Protein AF-A0A7J6GA46-F1 (afdb_monomer)

Solvent-accessible surface area (backbone atoms only — not comparable to full-atom values): 15673 Å² total; per-residue (Å²): 129,74,63,40,72,74,70,72,34,62,94,46,66,49,78,38,70,50,71,81,97,53,79,44,47,76,48,74,46,50,92,72,48,48,75,46,77,80,47,75,50,74,44,34,39,34,27,45,39,34,45,87,89,50,77,69,30,37,39,31,46,37,39,30,40,84,52,76,90,50,30,66,55,40,52,51,49,50,54,48,51,59,71,73,56,77,82,53,74,49,79,48,73,50,66,69,77,73,81,85,84,64,91,57,96,66,74,79,76,74,68,93,73,89,58,76,69,46,79,78,32,70,69,46,46,49,53,48,52,54,65,66,68,71,59,80,83,84,74,56,74,71,50,56,55,52,51,53,54,50,46,50,53,51,54,50,52,49,50,56,51,53,54,52,51,52,52,50,52,51,53,50,52,52,48,53,52,49,62,61,32,38,30,40,44,79,18,37,19,75,85,43,33,55,84,81,39,29,52,46,94,54,101,56,70,19,38,65,83,66,80,52,99,63,68,83,84,43,25,47,40,76,49,35,42,100,85,27,44,67,36,61,69,61,39,59,73,56,36,53,76,67,54,29,52,53,59,66,71,48,80,66,46,35,86,94,38,76,64,40,82,45,75,110

Nearest PDB structures (foldseek):
  8egn-assembly1_A  TM=5.260E-01  e=8.623E-01  Pseudomonas aeruginosa PAO1
  8ewa-assembly1_A  TM=5.460E-01  e=9.719E-01  Pseudomonas aeruginosa
  8egm-assembly1_A  TM=5.304E-01  e=1.032E+00  Pseudomonas aeruginosa PAO1
  8ewa-assembly1_B  TM=5.539E-01  e=1.163E+00  Pseudomonas aeruginosa
  8egn-assembly1_B  TM=5.500E-01  e=1.665E+00  Pseudomonas aeruginosa PAO1

InterPro domains:
  IPR036691 Endonuclease/exonuclease/phosphatase superfamily [G3DSA:3.60.10.10] (4-182)
  IPR036691 Endonuclease/exonuclease/phosphatase superfamily [SSF56219] (10-101)

pLDDT: mean 82.15, std 13.95, range [37.97, 96.12]

Organism: Cannabis sativa (NCBI:txid3483)

Structure (mmCIF, N/CA/C/O backbone):
data_AF-A0A7J6GA46-F1
#
_entry.id   AF-A0A7J6GA46-F1
#
loop_
_atom_site.group_PDB
_atom_site.id
_atom_site.type_symbol
_atom_site.label_atom_id
_atom_site.label_alt_id
_atom_site.label_comp_id
_atom_site.label_asym_id
_atom_site.label_entity_id
_atom_site.label_seq_id
_atom_site.pdbx_PDB_ins_code
_atom_site.Cartn_x
_atom_site.Cartn_y
_atom_site.Cartn_z
_atom_site.occupancy
_atom_site.B_iso_or_equiv
_atom_site.auth_seq_id
_atom_site.auth_comp_id
_atom_site.auth_asym_id
_atom_site.auth_atom_id
_atom_site.pdbx_PDB_model_num
ATOM 1 N N . MET A 1 1 ? 6.966 -18.802 -21.268 1.00 46.53 1 MET A N 1
ATOM 2 C CA . MET A 1 1 ? 5.634 -18.501 -21.835 1.00 46.53 1 MET A CA 1
ATOM 3 C C . MET A 1 1 ? 4.699 -17.658 -20.950 1.00 46.53 1 MET A C 1
ATOM 5 O O . MET A 1 1 ? 3.809 -17.069 -21.522 1.00 46.53 1 MET A O 1
ATOM 9 N N . ARG A 1 2 ? 4.876 -17.491 -19.620 1.00 59.44 2 ARG A N 1
ATOM 10 C CA . ARG A 1 2 ? 3.926 -16.697 -18.787 1.00 59.44 2 ARG A CA 1
ATOM 11 C C . ARG A 1 2 ? 4.157 -15.173 -18.693 1.00 59.44 2 ARG A C 1
ATOM 13 O O . ARG A 1 2 ? 3.294 -14.477 -18.183 1.00 59.44 2 ARG A O 1
ATOM 20 N N . LEU A 1 3 ? 5.307 -14.644 -19.119 1.00 56.25 3 LEU A N 1
ATOM 21 C CA . LEU A 1 3 ? 5.660 -13.223 -18.914 1.00 56.25 3 LEU A CA 1
ATOM 22 C C . LEU A 1 3 ? 5.083 -12.282 -19.985 1.00 56.25 3 LEU A C 1
ATOM 24 O O . LEU A 1 3 ? 4.657 -11.183 -19.649 1.00 56.25 3 LEU A O 1
ATOM 28 N N . CYS A 1 4 ? 5.025 -12.716 -21.247 1.00 55.88 4 CYS A N 1
ATOM 29 C CA . CYS A 1 4 ? 4.484 -11.913 -22.351 1.00 55.88 4 CYS A CA 1
ATOM 30 C C . CYS A 1 4 ? 2.985 -11.635 -22.179 1.00 55.88 4 CYS A C 1
ATOM 32 O O . CYS A 1 4 ? 2.558 -10.491 -22.300 1.00 55.88 4 CYS A O 1
ATOM 34 N N . GLU A 1 5 ? 2.219 -12.662 -21.794 1.00 58.47 5 GLU A N 1
ATOM 35 C CA . GLU A 1 5 ? 0.774 -12.565 -21.545 1.00 58.47 5 GLU A CA 1
ATOM 36 C C . GLU A 1 5 ? 0.448 -11.612 -20.386 1.00 58.47 5 GLU A C 1
ATOM 38 O O . GLU A 1 5 ? -0.459 -10.793 -20.497 1.00 58.47 5 GLU A O 1
ATOM 43 N N . VAL A 1 6 ? 1.218 -11.676 -19.291 1.00 63.06 6 VAL A N 1
ATOM 44 C CA . VAL A 1 6 ? 1.015 -10.815 -18.112 1.00 63.06 6 VAL A CA 1
ATOM 45 C C . VAL A 1 6 ? 1.366 -9.360 -18.416 1.00 63.06 6 VAL A C 1
ATOM 47 O O . VAL A 1 6 ? 0.647 -8.458 -18.000 1.00 63.06 6 VAL A O 1
ATOM 50 N N . LEU A 1 7 ? 2.452 -9.121 -19.155 1.00 63.97 7 LEU A N 1
ATOM 51 C CA . LEU A 1 7 ? 2.928 -7.770 -19.458 1.00 63.97 7 LEU A CA 1
ATOM 52 C C . LEU A 1 7 ? 2.283 -7.158 -20.716 1.00 63.97 7 LEU A C 1
ATOM 54 O O . LEU A 1 7 ? 2.636 -6.042 -21.090 1.00 63.97 7 LEU A O 1
ATOM 58 N N . GLN A 1 8 ? 1.350 -7.869 -21.363 1.00 67.00 8 GLN A N 1
ATOM 59 C CA . GLN A 1 8 ? 0.636 -7.433 -22.574 1.00 67.00 8 GLN A CA 1
ATOM 60 C C . GLN A 1 8 ? 1.558 -7.003 -23.728 1.00 67.00 8 GLN A C 1
ATOM 62 O O . GLN A 1 8 ? 1.225 -6.129 -24.532 1.00 67.00 8 GLN A O 1
ATOM 67 N N . PHE A 1 9 ? 2.733 -7.616 -23.816 1.00 66.88 9 PHE A N 1
ATOM 68 C CA . PHE A 1 9 ? 3.571 -7.535 -25.005 1.00 66.88 9 PHE A CA 1
ATOM 69 C C . PHE A 1 9 ? 3.256 -8.758 -25.867 1.00 66.88 9 PHE A C 1
ATOM 71 O O . PHE A 1 9 ? 3.066 -9.850 -25.329 1.00 66.88 9 PHE A O 1
ATOM 78 N N . GLY A 1 10 ? 3.174 -8.573 -27.188 1.00 65.94 10 GLY A N 1
ATOM 79 C CA . GLY A 1 10 ? 2.986 -9.677 -28.133 1.00 65.94 10 GLY A CA 1
ATOM 80 C C . GLY A 1 10 ? 4.156 -10.673 -28.114 1.00 65.94 10 GLY A C 1
ATOM 81 O O . GLY A 1 10 ? 4.974 -10.705 -27.194 1.00 65.94 10 GLY A O 1
ATOM 82 N N . GLU A 1 11 ? 4.304 -11.468 -29.171 1.00 75.94 11 GLU A N 1
ATOM 83 C CA . GLU A 1 11 ? 5.397 -12.457 -29.285 1.00 75.94 11 GLU A CA 1
ATOM 84 C C . GLU A 1 11 ? 6.789 -11.827 -29.535 1.00 75.94 11 GLU A C 1
ATOM 86 O O . GLU A 1 11 ? 7.792 -12.519 -29.696 1.00 75.94 11 GLU A O 1
ATOM 91 N N . ASN A 1 12 ? 6.862 -10.498 -29.533 1.00 88.12 12 ASN A N 1
ATOM 92 C CA . ASN A 1 12 ? 8.042 -9.696 -29.815 1.00 88.12 12 ASN A CA 1
ATOM 93 C C . ASN A 1 12 ? 9.008 -9.630 -28.619 1.00 88.12 12 ASN A C 1
ATOM 95 O O . ASN A 1 12 ? 8.891 -8.765 -27.742 1.00 88.12 12 ASN A O 1
ATOM 99 N N . LEU A 1 13 ? 9.981 -10.546 -28.592 1.00 91.00 13 LEU A N 1
ATOM 100 C CA . LEU A 1 13 ? 11.008 -10.608 -27.552 1.00 91.00 13 LEU A CA 1
ATOM 101 C C . LEU A 1 13 ? 12.377 -11.068 -28.066 1.00 91.00 13 LEU A C 1
ATOM 103 O O . LEU A 1 13 ? 12.492 -11.798 -29.047 1.00 91.00 13 LEU A O 1
ATOM 107 N N . TRP A 1 14 ? 13.417 -10.698 -27.323 1.00 92.00 14 TRP A N 1
ATOM 108 C CA . TRP A 1 14 ? 14.759 -11.257 -27.415 1.00 92.00 14 TRP A CA 1
ATOM 109 C C . TRP A 1 14 ? 15.261 -11.608 -26.018 1.00 92.00 14 TRP A C 1
ATOM 111 O O . TRP A 1 14 ? 15.368 -10.735 -25.153 1.00 92.00 14 TRP A O 1
ATOM 121 N N . ALA A 1 15 ? 15.572 -12.881 -25.797 1.00 91.00 15 ALA A N 1
ATOM 122 C CA . ALA A 1 15 ? 16.079 -13.376 -24.527 1.00 91.00 15 ALA A CA 1
ATOM 123 C C . ALA A 1 15 ? 17.550 -13.776 -24.658 1.00 91.00 15 ALA A C 1
ATOM 125 O O . ALA A 1 15 ? 17.944 -14.463 -25.598 1.00 91.00 15 ALA A O 1
ATOM 126 N N . VAL A 1 16 ? 18.349 -13.363 -23.683 1.00 90.88 16 VAL A N 1
ATOM 127 C CA . VAL A 1 16 ? 19.675 -13.909 -23.417 1.00 90.88 16 VAL A CA 1
ATOM 128 C C . VAL A 1 16 ? 19.558 -14.755 -22.162 1.00 90.88 16 VAL A C 1
ATOM 130 O O . VAL A 1 16 ? 19.202 -14.243 -21.096 1.00 90.88 16 VAL A O 1
ATOM 133 N N . ASP A 1 17 ? 19.860 -16.042 -22.291 1.00 86.12 17 ASP A N 1
ATOM 134 C CA . ASP A 1 17 ? 19.758 -16.978 -21.182 1.00 86.12 17 ASP A CA 1
ATOM 135 C C . ASP A 1 17 ? 20.708 -16.621 -20.036 1.00 86.12 17 ASP A C 1
ATOM 137 O O . ASP A 1 17 ? 21.819 -16.110 -20.211 1.00 86.12 17 ASP A O 1
ATOM 141 N N . ARG A 1 18 ? 20.260 -16.929 -18.822 1.00 82.56 18 ARG A N 1
ATOM 142 C CA . ARG A 1 18 ? 21.101 -16.862 -17.627 1.00 82.56 18 ARG A CA 1
ATOM 143 C C . ARG A 1 18 ? 22.169 -17.952 -17.655 1.00 82.56 18 ARG A C 1
ATOM 145 O O . ARG A 1 18 ? 21.896 -19.087 -18.038 1.00 82.56 18 ARG A O 1
ATOM 152 N N . ILE A 1 19 ? 23.357 -17.638 -17.142 1.00 77.50 19 ILE A N 1
ATOM 153 C CA . ILE A 1 19 ? 24.429 -18.618 -16.938 1.00 77.50 19 ILE A CA 1
ATOM 154 C C . ILE A 1 19 ? 24.519 -18.917 -15.439 1.00 77.50 19 ILE A C 1
ATOM 156 O O . ILE A 1 19 ? 24.919 -18.071 -14.644 1.00 77.50 19 ILE A O 1
ATOM 160 N N . GLY A 1 20 ? 24.137 -20.133 -15.037 1.00 78.69 20 GLY A N 1
ATOM 161 C CA . GLY A 1 20 ? 24.154 -20.558 -13.634 1.00 78.69 20 GLY A CA 1
ATOM 162 C C . GLY A 1 20 ? 22.933 -20.090 -12.831 1.00 78.69 20 GLY A C 1
ATOM 163 O O . GLY A 1 20 ? 21.790 -20.212 -13.281 1.00 78.69 20 GLY A O 1
ATOM 164 N N . LEU A 1 21 ? 23.154 -19.616 -11.596 1.00 69.06 21 LEU A N 1
ATOM 165 C CA . LEU A 1 21 ? 22.078 -19.298 -10.641 1.00 69.06 21 LEU A CA 1
ATOM 166 C C . LEU A 1 21 ? 21.455 -17.896 -10.796 1.00 69.06 21 LEU A C 1
ATOM 168 O O . LEU A 1 21 ? 20.403 -17.634 -10.213 1.00 69.06 21 LEU A O 1
ATOM 172 N N . SER A 1 22 ? 22.060 -17.019 -11.595 1.00 68.00 22 SER A N 1
ATOM 173 C CA . SER A 1 22 ? 21.664 -15.614 -11.740 1.00 68.00 22 SER A CA 1
ATOM 174 C C . SER A 1 22 ? 21.938 -15.081 -13.153 1.00 68.00 22 SER A C 1
ATOM 176 O O . SER A 1 22 ? 22.581 -15.742 -13.968 1.00 68.00 22 SER A O 1
ATOM 178 N N . GLY A 1 23 ? 21.426 -13.882 -13.444 1.00 75.31 23 GLY A N 1
ATOM 179 C CA . GLY A 1 23 ? 21.592 -13.200 -14.729 1.00 75.31 23 GLY A CA 1
ATOM 180 C C . GLY A 1 23 ? 20.442 -13.447 -15.705 1.00 75.31 23 GLY A C 1
ATOM 181 O O . GLY A 1 23 ? 19.332 -13.796 -15.299 1.00 75.31 23 GLY A O 1
ATOM 182 N N . GLY A 1 24 ? 20.746 -13.269 -16.989 1.00 84.62 24 GLY A N 1
ATOM 183 C CA . GLY A 1 24 ? 19.780 -13.276 -18.084 1.00 84.62 24 GLY A CA 1
ATOM 184 C C . GLY A 1 24 ? 19.288 -11.866 -18.410 1.00 84.62 24 GLY A C 1
ATOM 185 O O . GLY A 1 24 ? 19.119 -11.031 -17.522 1.00 84.62 24 GLY A O 1
ATOM 186 N N . LEU A 1 25 ? 19.078 -11.602 -19.697 1.00 89.44 25 LEU A N 1
ATOM 187 C CA . LEU A 1 25 ? 18.532 -10.342 -20.196 1.00 89.44 25 LEU A CA 1
ATOM 188 C C . LEU A 1 25 ? 17.304 -10.634 -21.046 1.00 89.44 25 LEU A C 1
ATOM 190 O O . LEU A 1 25 ? 17.295 -11.582 -21.824 1.00 89.44 25 LEU A O 1
ATOM 194 N N . LEU A 1 26 ? 16.273 -9.808 -20.914 1.00 90.75 26 LEU A N 1
ATOM 195 C CA . LEU A 1 26 ? 15.065 -9.909 -21.718 1.00 90.75 26 LEU A CA 1
ATOM 196 C C . LEU A 1 26 ? 14.738 -8.528 -22.277 1.00 90.75 26 LEU A C 1
ATOM 198 O O . LEU A 1 26 ? 14.535 -7.580 -21.520 1.00 90.75 26 LEU A O 1
ATOM 202 N N . LEU A 1 27 ? 14.700 -8.427 -23.601 1.00 91.81 27 LEU A N 1
ATOM 203 C CA . LEU A 1 27 ? 14.216 -7.261 -24.328 1.00 91.81 27 LEU A CA 1
ATOM 204 C C . LEU A 1 27 ? 12.858 -7.610 -24.937 1.00 91.81 27 LEU A C 1
ATOM 206 O O . LEU A 1 27 ? 12.723 -8.641 -25.585 1.00 91.81 27 LEU A O 1
ATOM 210 N N . MET A 1 28 ? 11.855 -6.761 -24.730 1.00 91.12 28 MET A N 1
ATOM 211 C CA . MET A 1 28 ? 10.498 -6.939 -25.255 1.00 91.12 28 MET A CA 1
ATOM 212 C C . MET A 1 28 ? 10.022 -5.631 -25.877 1.00 91.12 28 MET A C 1
ATOM 214 O O . MET A 1 28 ? 10.390 -4.552 -25.404 1.00 91.12 28 MET A O 1
ATOM 218 N N . TRP A 1 29 ? 9.210 -5.710 -26.928 1.00 90.44 29 TRP A N 1
ATOM 219 C CA . TRP A 1 29 ? 8.687 -4.527 -27.612 1.00 90.44 29 TRP A CA 1
ATOM 220 C C . TRP A 1 29 ? 7.268 -4.749 -28.141 1.00 90.44 29 TRP A C 1
ATOM 222 O O . TRP A 1 29 ? 6.768 -5.868 -28.194 1.00 90.44 29 TRP A O 1
ATOM 232 N N . LYS A 1 30 ? 6.582 -3.649 -28.467 1.00 85.56 30 LYS A N 1
ATOM 233 C CA . LYS A 1 30 ? 5.228 -3.667 -29.041 1.00 85.56 30 LYS A CA 1
ATOM 234 C C . LYS A 1 30 ? 5.290 -3.826 -30.557 1.00 85.56 30 LYS A C 1
ATOM 236 O O . LYS A 1 30 ? 6.269 -3.417 -31.171 1.00 85.56 30 LYS A O 1
ATOM 241 N N . ASP A 1 31 ? 4.213 -4.328 -31.154 1.00 85.50 31 ASP A N 1
ATOM 242 C CA . ASP A 1 31 ? 4.137 -4.635 -32.592 1.00 85.50 31 ASP A CA 1
ATOM 243 C C . ASP A 1 31 ? 4.333 -3.413 -33.503 1.00 85.50 31 ASP A C 1
ATOM 245 O O . ASP A 1 31 ? 4.748 -3.538 -34.653 1.00 85.50 31 ASP A O 1
ATOM 249 N N . ASP A 1 32 ? 4.069 -2.210 -32.989 1.00 85.94 32 ASP A N 1
ATOM 250 C CA . ASP A 1 32 ? 4.274 -0.953 -33.710 1.00 85.94 32 ASP A CA 1
ATOM 251 C C . ASP A 1 32 ? 5.713 -0.403 -33.614 1.00 85.94 32 ASP A C 1
ATOM 253 O O . ASP A 1 32 ? 6.012 0.674 -34.144 1.00 85.94 32 ASP A O 1
ATOM 257 N N . VAL A 1 33 ? 6.612 -1.147 -32.964 1.00 90.44 33 VAL A N 1
ATOM 258 C CA . VAL A 1 33 ? 8.048 -0.876 -32.865 1.00 90.44 33 VAL A CA 1
ATOM 259 C C . VAL A 1 33 ? 8.810 -1.979 -33.596 1.00 90.44 33 VAL A C 1
ATOM 261 O O . VAL A 1 33 ? 8.637 -3.163 -33.329 1.00 90.44 33 VAL A O 1
ATOM 264 N N . LYS A 1 34 ? 9.692 -1.593 -34.516 1.00 92.00 34 LYS A N 1
ATOM 265 C CA . LYS A 1 34 ? 10.608 -2.507 -35.199 1.00 92.00 34 LYS A CA 1
ATOM 266 C C . LYS A 1 34 ? 11.927 -2.527 -34.441 1.00 92.00 34 LYS A C 1
ATOM 268 O O . LYS A 1 34 ? 12.544 -1.480 -34.262 1.00 92.00 34 LYS A O 1
ATOM 273 N N . VAL A 1 35 ? 12.358 -3.709 -34.021 1.00 94.44 35 VAL A N 1
ATOM 274 C CA . VAL A 1 35 ? 13.621 -3.906 -33.304 1.00 94.44 35 VAL A CA 1
ATOM 275 C C . VAL A 1 35 ? 14.466 -4.917 -34.065 1.00 94.44 35 VAL A C 1
ATOM 277 O O . VAL A 1 35 ? 13.982 -5.993 -34.412 1.00 94.44 35 VAL A O 1
ATOM 280 N N . ARG A 1 36 ? 15.730 -4.577 -34.317 1.00 94.56 36 ARG A N 1
ATOM 281 C CA . ARG A 1 36 ? 16.737 -5.491 -34.864 1.00 94.56 36 ARG A CA 1
ATOM 282 C C . ARG A 1 36 ? 17.894 -5.586 -33.881 1.00 94.56 36 ARG A C 1
ATOM 284 O O . ARG A 1 36 ? 18.559 -4.592 -33.624 1.00 94.56 36 ARG A O 1
ATOM 291 N N . VAL A 1 37 ? 18.125 -6.770 -33.325 1.00 95.75 37 VAL A N 1
ATOM 292 C CA . VAL A 1 37 ? 19.243 -7.002 -32.402 1.00 95.75 37 VAL A CA 1
ATOM 293 C C . VAL A 1 37 ? 20.524 -7.193 -33.209 1.00 95.75 37 VAL A C 1
ATOM 295 O O . VAL A 1 37 ? 20.627 -8.144 -33.979 1.00 95.75 37 VAL A O 1
ATOM 298 N N . ASP A 1 38 ? 21.494 -6.301 -33.018 1.00 93.12 38 ASP A N 1
ATOM 299 C CA . ASP A 1 38 ? 22.782 -6.347 -33.718 1.00 93.12 38 ASP A CA 1
ATOM 300 C C . ASP A 1 38 ? 23.828 -7.142 -32.915 1.00 93.12 38 ASP A C 1
ATOM 302 O O . ASP A 1 38 ? 24.706 -7.794 -33.478 1.00 93.12 38 ASP A O 1
ATOM 306 N N . SER A 1 39 ? 23.744 -7.117 -31.579 1.00 93.62 39 SER A N 1
ATOM 307 C CA . SER A 1 39 ? 24.645 -7.871 -30.704 1.00 93.62 39 SER A CA 1
ATOM 308 C C . SER A 1 39 ? 23.985 -8.199 -29.370 1.00 93.62 39 SER A C 1
ATOM 310 O O . SER A 1 39 ? 23.268 -7.375 -28.806 1.00 93.62 39 SER A O 1
ATOM 312 N N . SER A 1 40 ? 24.260 -9.380 -28.816 1.00 93.19 40 SER A N 1
ATOM 313 C CA . SER A 1 40 ? 23.848 -9.713 -27.452 1.00 93.19 40 SER A CA 1
ATOM 314 C C . SER A 1 40 ? 24.862 -10.602 -26.736 1.00 93.19 40 SER A C 1
ATOM 316 O O . SER A 1 40 ? 25.616 -11.351 -27.357 1.00 93.19 40 SER A O 1
ATOM 318 N N . SER A 1 41 ? 24.909 -10.476 -25.415 1.00 90.75 41 SER A N 1
ATOM 319 C CA . SER A 1 41 ? 25.708 -11.277 -24.494 1.00 90.75 41 SER A CA 1
ATOM 320 C C . SER A 1 41 ? 25.036 -11.280 -23.115 1.00 90.75 41 SER A C 1
ATOM 322 O O . SER A 1 41 ? 24.123 -10.485 -22.883 1.00 90.75 41 SER A O 1
ATOM 324 N N . PRO A 1 42 ? 25.498 -12.093 -22.148 1.00 87.75 42 PRO A N 1
ATOM 325 C CA . PRO A 1 42 ? 24.991 -12.025 -20.775 1.00 87.75 42 PRO A CA 1
ATOM 326 C C . PRO A 1 42 ? 25.085 -10.630 -20.127 1.00 87.75 42 PRO A C 1
ATOM 328 O O . PRO A 1 42 ? 24.383 -10.369 -19.155 1.00 87.75 42 PRO A O 1
ATOM 331 N N . GLY A 1 43 ? 25.954 -9.748 -20.639 1.00 87.81 43 GLY A N 1
ATOM 332 C CA . GLY A 1 43 ? 26.146 -8.386 -20.137 1.00 87.81 43 GLY A CA 1
ATOM 333 C C . GLY A 1 43 ? 25.523 -7.282 -20.995 1.00 87.81 43 GLY A C 1
ATOM 334 O O . GLY A 1 43 ? 25.540 -6.125 -20.575 1.00 87.81 43 GLY A O 1
ATOM 335 N N . HIS A 1 44 ? 24.988 -7.580 -22.186 1.00 92.38 44 HIS A N 1
ATOM 336 C CA . HIS A 1 44 ? 24.364 -6.552 -23.027 1.00 92.38 44 HIS A CA 1
ATOM 337 C C . HIS A 1 44 ? 23.382 -7.091 -24.071 1.00 92.38 44 HIS A C 1
ATOM 339 O O . HIS A 1 44 ? 23.519 -8.203 -24.566 1.00 92.38 44 HIS A O 1
ATOM 345 N N . ILE A 1 45 ? 22.455 -6.241 -24.499 1.00 95.88 45 ILE A N 1
ATOM 346 C CA . ILE A 1 45 ? 21.732 -6.349 -25.769 1.00 95.88 45 ILE A CA 1
ATOM 347 C C . ILE A 1 45 ? 21.871 -4.995 -26.467 1.00 95.88 45 ILE A C 1
ATOM 349 O O . ILE A 1 45 ? 21.522 -3.969 -25.890 1.00 95.88 45 ILE A O 1
ATOM 353 N N . VAL A 1 46 ? 22.399 -4.983 -27.687 1.00 95.12 46 VAL A N 1
ATOM 354 C CA . VAL A 1 46 ? 22.442 -3.814 -28.570 1.00 95.12 46 VAL A CA 1
ATOM 355 C C . VAL A 1 46 ? 21.471 -4.066 -29.710 1.00 95.12 46 VAL A C 1
ATOM 357 O O . VAL A 1 46 ? 21.554 -5.097 -30.380 1.00 95.12 46 VAL A O 1
ATOM 360 N N . ALA A 1 47 ? 20.552 -3.133 -29.919 1.00 96.12 47 ALA A N 1
ATOM 361 C CA . ALA A 1 47 ? 19.542 -3.236 -30.954 1.00 96.12 47 ALA A CA 1
ATOM 362 C C . ALA A 1 47 ? 19.292 -1.889 -31.628 1.00 96.12 47 ALA A C 1
ATOM 364 O O . ALA A 1 47 ? 19.222 -0.857 -30.962 1.00 96.12 47 ALA A O 1
ATOM 365 N N . GLU A 1 48 ? 19.089 -1.910 -32.938 1.00 95.00 48 GLU A N 1
ATOM 366 C CA . GLU A 1 48 ? 18.502 -0.794 -33.664 1.00 95.00 48 GLU A CA 1
ATOM 367 C C . GLU A 1 48 ? 16.982 -0.807 -33.472 1.00 95.00 48 GLU A C 1
ATOM 369 O O . GLU A 1 48 ? 16.313 -1.829 -33.652 1.00 95.00 48 GLU A O 1
ATOM 374 N N . VAL A 1 49 ? 16.434 0.348 -33.111 1.00 94.69 49 VAL A N 1
ATOM 375 C CA . VAL A 1 49 ? 15.010 0.571 -32.887 1.00 94.69 49 VAL A CA 1
ATOM 376 C C . VAL A 1 49 ? 14.501 1.567 -33.922 1.00 94.69 49 VAL A C 1
ATOM 378 O O . VAL A 1 49 ? 15.030 2.668 -34.059 1.00 94.69 49 VAL A O 1
ATOM 381 N N . ALA A 1 50 ? 13.442 1.194 -34.635 1.00 91.94 50 ALA A N 1
ATOM 382 C CA . ALA A 1 50 ? 12.779 2.019 -35.637 1.00 91.94 50 ALA A CA 1
ATOM 383 C C . ALA A 1 50 ? 11.250 1.923 -35.503 1.00 91.94 50 ALA A C 1
ATOM 385 O O . ALA A 1 50 ? 10.714 0.954 -34.970 1.00 91.94 50 ALA A O 1
ATOM 386 N N . GLY A 1 51 ? 10.516 2.914 -36.012 1.00 86.50 51 GLY A N 1
ATOM 387 C CA . GLY A 1 51 ? 9.047 2.903 -36.014 1.00 86.50 51 GLY A CA 1
ATOM 388 C C . GLY A 1 51 ? 8.426 4.208 -35.528 1.00 86.50 51 GLY A C 1
ATOM 389 O O . GLY A 1 51 ? 9.124 5.150 -35.155 1.00 86.50 51 GLY A O 1
ATOM 390 N N . ARG A 1 52 ? 7.088 4.273 -35.573 1.00 78.69 52 ARG A N 1
ATOM 391 C CA . ARG A 1 52 ? 6.279 5.429 -35.132 1.00 78.69 52 ARG A CA 1
ATOM 392 C C . ARG A 1 52 ? 6.694 6.789 -35.734 1.00 78.69 52 ARG A C 1
ATOM 394 O O . ARG A 1 52 ? 6.472 7.825 -35.120 1.00 78.69 52 ARG A O 1
ATOM 401 N N . GLY A 1 53 ? 7.292 6.787 -36.929 1.00 79.19 53 GLY A N 1
ATOM 402 C CA . GLY A 1 53 ? 7.729 8.000 -37.631 1.00 79.19 53 GLY A CA 1
ATOM 403 C C . GLY A 1 53 ? 9.056 8.600 -37.150 1.00 79.19 53 GLY A C 1
ATOM 404 O O . GLY A 1 53 ? 9.428 9.670 -37.625 1.00 79.19 53 GLY A O 1
ATOM 405 N N . PHE A 1 54 ? 9.781 7.937 -36.243 1.00 79.56 54 PHE A N 1
ATOM 406 C CA . PHE A 1 54 ? 11.108 8.375 -35.799 1.00 79.56 54 PHE A CA 1
ATOM 407 C C . PHE A 1 54 ? 12.223 7.783 -36.669 1.00 79.56 54 PHE A C 1
ATOM 409 O O . PHE A 1 54 ? 12.084 6.686 -37.218 1.00 79.56 54 PHE A O 1
ATOM 416 N N . LEU A 1 55 ? 13.346 8.506 -36.764 1.00 86.00 55 LEU A N 1
ATOM 417 C CA . LEU A 1 55 ? 14.576 7.973 -37.351 1.00 86.00 55 LEU A CA 1
ATOM 418 C C . LEU A 1 55 ? 15.079 6.774 -36.526 1.00 86.00 55 LEU A C 1
ATOM 420 O O . LEU A 1 55 ? 14.917 6.791 -35.301 1.00 86.00 55 LEU A O 1
ATOM 424 N N . PRO A 1 56 ? 15.691 5.758 -37.165 1.00 89.88 56 PRO A N 1
ATOM 425 C CA . PRO A 1 56 ? 16.309 4.649 -36.450 1.00 89.88 56 PRO A CA 1
ATOM 426 C C . PRO A 1 56 ? 17.348 5.135 -35.433 1.00 89.88 56 PRO A C 1
ATOM 428 O O . PRO A 1 56 ? 18.100 6.075 -35.701 1.00 89.88 56 PRO A O 1
ATOM 431 N N . TRP A 1 57 ? 17.382 4.499 -34.266 1.00 92.62 57 TRP A N 1
ATOM 432 C CA . TRP A 1 57 ? 18.308 4.820 -33.181 1.00 92.62 57 TRP A CA 1
ATOM 433 C C . TRP A 1 57 ? 18.760 3.550 -32.460 1.00 92.62 57 TRP A C 1
ATOM 435 O O . TRP A 1 57 ? 18.096 2.517 -32.523 1.00 92.62 57 TRP A O 1
ATOM 445 N N . THR A 1 58 ? 19.889 3.621 -31.761 1.00 93.81 58 THR A N 1
ATOM 446 C CA . THR A 1 58 ? 20.488 2.460 -31.095 1.00 93.81 58 THR A CA 1
ATOM 447 C C . THR A 1 58 ? 20.087 2.405 -29.625 1.00 93.81 58 THR A C 1
ATOM 449 O O . THR A 1 58 ? 20.335 3.341 -28.861 1.00 93.81 58 THR A O 1
ATOM 452 N N . LEU A 1 59 ? 19.518 1.279 -29.205 1.00 95.00 59 LEU A N 1
ATOM 453 C CA . LEU A 1 59 ? 19.282 0.921 -27.813 1.00 95.00 59 LEU A CA 1
ATOM 454 C C . LEU A 1 59 ? 20.388 -0.014 -27.328 1.00 95.00 59 LEU A C 1
ATOM 456 O O . LEU A 1 59 ? 20.681 -1.028 -27.957 1.00 95.00 59 LEU A O 1
ATOM 460 N N . THR A 1 60 ? 20.963 0.282 -26.169 1.00 95.00 60 THR A N 1
ATOM 461 C CA . THR A 1 60 ? 21.811 -0.656 -25.432 1.00 95.00 60 THR A CA 1
ATOM 462 C C . THR A 1 60 ? 21.176 -0.958 -24.085 1.00 95.00 60 THR A C 1
ATOM 464 O O . THR A 1 60 ? 21.112 -0.091 -23.218 1.00 95.00 60 THR A O 1
ATOM 467 N N . CYS A 1 61 ? 20.722 -2.192 -23.894 1.00 93.81 61 CYS A N 1
ATOM 468 C CA . CYS A 1 61 ? 20.382 -2.732 -22.586 1.00 93.81 61 CYS A CA 1
ATOM 469 C C . CYS A 1 61 ? 21.652 -3.329 -21.982 1.00 93.81 61 CYS A C 1
ATOM 471 O O . CYS A 1 61 ? 22.190 -4.290 -22.519 1.00 93.81 61 CYS A O 1
ATOM 473 N N . PHE A 1 62 ? 22.151 -2.758 -20.896 1.00 90.94 62 PHE A N 1
ATOM 474 C CA . PHE A 1 62 ? 23.426 -3.116 -20.293 1.00 90.94 62 PHE A CA 1
ATOM 475 C C . PHE A 1 62 ? 23.236 -3.732 -18.907 1.00 90.94 62 PHE A C 1
ATOM 477 O O . PHE A 1 62 ? 22.467 -3.231 -18.088 1.00 90.94 62 PHE A O 1
ATOM 484 N N . TYR A 1 63 ? 23.970 -4.804 -18.637 1.00 89.19 63 TYR A N 1
ATOM 485 C CA . TYR A 1 63 ? 24.044 -5.444 -17.333 1.00 89.19 63 TYR A CA 1
ATOM 486 C C . TYR A 1 63 ? 25.511 -5.563 -16.926 1.00 89.19 63 TYR A C 1
ATOM 488 O O . TYR A 1 63 ? 26.249 -6.433 -17.392 1.00 89.19 63 TYR A O 1
ATOM 496 N N . GLY A 1 64 ? 25.955 -4.631 -16.084 1.00 87.06 64 GLY A N 1
ATOM 497 C CA . GLY A 1 64 ? 27.313 -4.593 -15.558 1.00 87.06 64 GLY A CA 1
ATOM 498 C C . GLY A 1 64 ? 27.621 -5.845 -14.743 1.00 87.06 64 GLY A C 1
ATOM 499 O O . GLY A 1 64 ? 26.730 -6.447 -14.146 1.00 87.06 64 GLY A O 1
ATOM 500 N N . ASN A 1 65 ? 28.888 -6.253 -14.701 1.00 83.94 65 ASN A N 1
ATOM 501 C CA . ASN A 1 65 ? 29.257 -7.484 -14.018 1.00 83.94 65 ASN A CA 1
ATOM 502 C C . ASN A 1 65 ? 28.978 -7.357 -12.504 1.00 83.94 65 ASN A C 1
ATOM 504 O O . ASN A 1 65 ? 29.445 -6.396 -11.879 1.00 83.94 65 ASN A O 1
ATOM 508 N N . PRO A 1 66 ? 28.225 -8.294 -11.897 1.00 83.25 66 PRO A N 1
ATOM 509 C CA . PRO A 1 66 ? 27.979 -8.265 -10.459 1.00 83.25 66 PRO A CA 1
ATOM 510 C C . PRO A 1 66 ? 29.281 -8.381 -9.650 1.00 83.25 66 PRO A C 1
ATOM 512 O O . PRO A 1 66 ? 29.392 -7.766 -8.585 1.00 83.25 66 PRO A O 1
ATOM 515 N N . ASP A 1 67 ? 30.281 -9.103 -10.171 1.00 82.50 67 ASP A N 1
ATOM 516 C CA . ASP A 1 67 ? 31.609 -9.209 -9.569 1.00 82.50 67 ASP A CA 1
ATOM 517 C C . ASP A 1 67 ? 32.400 -7.904 -9.750 1.00 82.50 67 ASP A C 1
ATOM 519 O O . ASP A 1 67 ? 32.768 -7.511 -10.862 1.00 82.50 67 ASP A O 1
ATOM 523 N N . ALA A 1 68 ? 32.706 -7.250 -8.626 1.00 81.31 68 ALA A N 1
ATOM 524 C CA . ALA A 1 68 ? 33.460 -6.003 -8.571 1.00 81.31 68 ALA A CA 1
ATOM 525 C C . ALA A 1 68 ? 34.831 -6.091 -9.261 1.00 81.31 68 ALA A C 1
ATOM 527 O O . ALA A 1 68 ? 35.249 -5.122 -9.895 1.00 81.31 68 ALA A O 1
ATOM 528 N N . ALA A 1 69 ? 35.509 -7.243 -9.205 1.00 82.38 69 ALA A N 1
ATOM 529 C CA . ALA A 1 69 ? 36.813 -7.427 -9.845 1.00 82.38 69 ALA A CA 1
ATOM 530 C C . ALA A 1 69 ? 36.729 -7.377 -11.383 1.00 82.38 69 ALA A C 1
ATOM 532 O O . ALA A 1 69 ? 37.702 -7.030 -12.061 1.00 82.38 69 ALA A O 1
ATOM 533 N N . GLN A 1 70 ? 35.556 -7.697 -11.933 1.00 82.62 70 GLN A N 1
ATOM 534 C CA . GLN A 1 70 ? 35.315 -7.828 -13.367 1.00 82.62 70 GLN A CA 1
ATOM 535 C C . GLN A 1 70 ? 34.627 -6.598 -13.982 1.00 82.62 70 GLN A C 1
ATOM 537 O O . GLN A 1 70 ? 34.556 -6.483 -15.206 1.00 82.62 70 GLN A O 1
ATOM 542 N N . ARG A 1 71 ? 34.164 -5.632 -13.173 1.00 84.25 71 ARG A N 1
ATOM 543 C CA . ARG A 1 71 ? 33.467 -4.422 -13.662 1.00 84.25 71 ARG A CA 1
ATOM 544 C C . ARG A 1 71 ? 34.289 -3.586 -14.634 1.00 84.25 71 ARG A C 1
ATOM 546 O O . ARG A 1 71 ? 33.728 -2.976 -15.541 1.00 84.25 71 ARG A O 1
ATOM 553 N N . LYS A 1 72 ? 35.621 -3.598 -14.515 1.00 83.06 72 LYS A N 1
ATOM 554 C CA . LYS A 1 72 ? 36.512 -2.934 -15.483 1.00 83.06 72 LYS A CA 1
ATOM 555 C C . LYS A 1 72 ? 36.249 -3.395 -16.923 1.00 83.06 72 LYS A C 1
ATOM 557 O O . LYS A 1 72 ? 36.199 -2.559 -17.820 1.00 83.06 72 LYS A O 1
ATOM 562 N N . PHE A 1 73 ? 35.979 -4.686 -17.120 1.00 84.31 73 PHE A N 1
ATOM 563 C CA . PHE A 1 73 ? 35.683 -5.257 -18.431 1.00 84.31 73 PHE A CA 1
ATOM 564 C C . PHE A 1 73 ? 34.285 -4.868 -18.917 1.00 84.31 73 PHE A C 1
ATOM 566 O O . PHE A 1 73 ? 34.104 -4.583 -20.097 1.00 84.31 73 PHE A O 1
ATOM 573 N N . SER A 1 74 ? 33.306 -4.763 -18.011 1.00 86.44 74 SER A N 1
ATOM 574 C CA . SER A 1 74 ? 31.987 -4.198 -18.323 1.00 86.44 74 SER A CA 1
ATOM 575 C C . SER A 1 74 ? 32.111 -2.764 -18.851 1.00 86.44 74 SER A C 1
ATOM 577 O O . SER A 1 74 ? 31.522 -2.425 -19.876 1.00 86.44 74 SER A O 1
ATOM 579 N N . TRP A 1 75 ? 32.940 -1.931 -18.222 1.00 86.31 75 TRP A N 1
ATOM 580 C CA . TRP A 1 75 ? 33.189 -0.568 -18.695 1.00 86.31 75 TRP A CA 1
ATOM 581 C C . TRP A 1 75 ? 33.964 -0.500 -20.012 1.00 86.31 75 TRP A C 1
ATOM 583 O O . TRP A 1 75 ? 33.694 0.376 -20.832 1.00 86.31 75 TRP A O 1
ATOM 593 N N . GLU A 1 76 ? 34.927 -1.392 -20.237 1.00 86.69 76 GLU A N 1
ATOM 594 C CA . GLU A 1 76 ? 35.623 -1.500 -21.526 1.00 86.69 76 GLU A CA 1
ATOM 595 C C . GLU A 1 76 ? 34.665 -1.878 -22.654 1.00 86.69 76 GLU A C 1
ATOM 597 O O . GLU A 1 76 ? 34.689 -1.239 -23.707 1.00 86.69 76 GLU A O 1
ATOM 602 N N . LEU A 1 77 ? 33.772 -2.837 -22.405 1.00 86.62 77 LEU A N 1
ATOM 603 C CA . LEU A 1 77 ? 32.709 -3.219 -23.326 1.00 86.62 77 LEU A CA 1
ATOM 604 C C . LEU A 1 77 ? 31.784 -2.036 -23.629 1.00 86.62 77 LEU A C 1
ATOM 606 O O . LEU A 1 77 ? 31.540 -1.736 -24.794 1.00 86.62 77 LEU A O 1
ATOM 610 N N . LEU A 1 78 ? 31.319 -1.316 -22.606 1.00 87.38 78 LEU A N 1
ATOM 611 C CA . LEU A 1 78 ? 30.449 -0.160 -22.811 1.00 87.38 78 LEU A CA 1
ATOM 612 C C . LEU A 1 78 ? 31.149 0.955 -23.605 1.00 87.38 78 LEU A C 1
ATOM 614 O O . LEU A 1 78 ? 30.544 1.561 -24.488 1.00 87.38 78 LEU A O 1
ATOM 618 N N . ARG A 1 79 ? 32.440 1.207 -23.343 1.00 86.44 79 ARG A N 1
ATOM 619 C CA . ARG A 1 79 ? 33.251 2.151 -24.132 1.00 86.44 79 ARG A CA 1
ATOM 620 C C . ARG A 1 79 ? 33.405 1.700 -25.581 1.00 86.44 79 ARG A C 1
ATOM 622 O O . ARG A 1 79 ? 33.387 2.548 -26.468 1.00 86.44 79 ARG A O 1
ATOM 629 N N . LYS A 1 80 ? 33.563 0.398 -25.823 1.00 87.44 80 LYS A N 1
ATOM 630 C CA . LYS A 1 80 ? 33.605 -0.172 -27.173 1.00 87.44 80 LYS A CA 1
ATOM 631 C C . LYS A 1 80 ? 32.276 0.060 -27.898 1.00 87.44 80 LYS A C 1
ATOM 633 O O . LYS A 1 80 ? 32.289 0.665 -28.962 1.00 87.44 80 LYS A O 1
ATOM 638 N N . ILE A 1 81 ? 31.151 -0.295 -27.273 1.00 86.94 81 ILE A N 1
ATOM 639 C CA . ILE A 1 81 ? 29.800 -0.078 -27.822 1.00 86.94 81 ILE A CA 1
ATOM 640 C C . ILE A 1 81 ? 29.574 1.407 -28.136 1.00 86.94 81 ILE A C 1
ATOM 642 O O . ILE A 1 81 ? 29.120 1.743 -29.224 1.00 86.94 81 ILE A O 1
ATOM 646 N N . CYS A 1 82 ? 29.954 2.305 -27.223 1.00 86.62 82 CYS A N 1
ATOM 647 C CA . CYS A 1 82 ? 29.858 3.754 -27.419 1.00 86.62 82 CYS A CA 1
ATOM 648 C C . CYS A 1 82 ? 30.625 4.238 -28.663 1.00 86.62 82 CYS A C 1
ATOM 650 O O . CYS A 1 82 ? 30.132 5.087 -29.396 1.00 86.62 82 CYS A O 1
ATOM 652 N N . ARG A 1 83 ? 31.820 3.691 -28.922 1.00 85.25 83 ARG A N 1
ATOM 653 C CA . ARG A 1 83 ? 32.642 4.055 -30.091 1.00 85.25 83 ARG A CA 1
ATOM 654 C C . ARG A 1 83 ? 32.089 3.511 -31.405 1.00 85.25 83 ARG A C 1
ATOM 656 O O . ARG A 1 83 ? 32.265 4.150 -32.435 1.00 85.25 83 ARG A O 1
ATOM 663 N N . GLU A 1 84 ? 31.481 2.331 -31.361 1.00 86.00 84 GLU A N 1
ATOM 664 C CA . GLU A 1 84 ? 30.915 1.642 -32.528 1.00 86.00 84 GLU A CA 1
ATOM 665 C C . GLU A 1 84 ? 29.497 2.130 -32.864 1.00 86.00 84 GLU A C 1
ATOM 667 O O . GLU A 1 84 ? 29.007 1.904 -33.967 1.00 86.00 84 GLU A O 1
ATOM 672 N N . THR A 1 85 ? 28.835 2.817 -31.930 1.00 84.75 85 THR A N 1
ATOM 673 C CA . THR A 1 85 ? 27.486 3.343 -32.136 1.00 84.75 85 THR A CA 1
ATOM 674 C C . THR A 1 85 ? 27.526 4.687 -32.860 1.00 84.75 85 THR A C 1
ATOM 676 O O . THR A 1 85 ? 28.187 5.632 -32.428 1.00 84.75 85 THR A O 1
ATOM 679 N N . HIS A 1 86 ? 26.752 4.798 -33.939 1.00 80.94 86 HIS A N 1
ATOM 680 C CA . HIS A 1 86 ? 26.580 6.030 -34.703 1.00 80.94 86 HIS A CA 1
ATOM 681 C C . HIS A 1 86 ? 25.125 6.506 -34.646 1.00 80.94 86 HIS A C 1
ATOM 683 O O . HIS A 1 86 ? 24.198 5.705 -34.705 1.00 80.94 86 HIS A O 1
ATOM 689 N N . GLY A 1 87 ? 24.921 7.823 -34.563 1.00 81.69 87 GLY A N 1
ATOM 690 C CA . GLY A 1 87 ? 23.586 8.424 -34.493 1.00 81.69 87 GLY A CA 1
ATOM 691 C C . GLY A 1 87 ? 23.030 8.529 -33.070 1.00 81.69 87 GLY A C 1
ATOM 692 O O . GLY A 1 87 ? 23.775 8.641 -32.096 1.00 81.69 87 GLY A O 1
ATOM 693 N N . SER A 1 88 ? 21.701 8.572 -32.949 1.00 87.38 88 SER A N 1
ATOM 694 C CA . SER A 1 88 ? 21.028 8.670 -31.651 1.00 87.38 88 SER A CA 1
ATOM 695 C C . SER A 1 88 ? 21.190 7.371 -30.863 1.00 87.38 88 SER A C 1
ATOM 697 O O . SER A 1 88 ? 20.859 6.297 -31.357 1.00 87.38 88 SER A O 1
ATOM 699 N N . TRP A 1 89 ? 21.676 7.477 -29.627 1.00 89.00 89 TRP A N 1
ATOM 700 C CA . TRP A 1 89 ? 21.974 6.334 -28.769 1.00 89.00 89 TRP A CA 1
ATOM 701 C C . TRP A 1 89 ? 21.359 6.509 -27.383 1.00 89.00 89 TRP A C 1
ATOM 703 O O . TRP A 1 89 ? 21.489 7.567 -26.761 1.00 89.00 89 TRP A O 1
ATOM 713 N N . LEU A 1 90 ? 20.716 5.455 -26.888 1.00 89.12 90 LEU A N 1
ATOM 714 C CA . LEU A 1 90 ? 20.218 5.359 -25.523 1.00 89.12 90 LEU A CA 1
ATOM 715 C C . LEU A 1 90 ? 20.757 4.078 -24.882 1.00 89.12 90 LEU A C 1
ATOM 717 O O . LEU A 1 90 ? 20.490 2.973 -25.349 1.00 89.12 90 LEU A O 1
ATOM 721 N N . CYS A 1 91 ? 21.474 4.233 -23.772 1.00 88.88 91 CYS A N 1
ATOM 722 C CA . CYS A 1 91 ? 21.937 3.125 -22.946 1.00 88.88 91 CYS A CA 1
ATOM 723 C C . CYS A 1 91 ? 21.151 3.084 -21.631 1.00 88.88 91 CYS A C 1
ATOM 725 O O . CYS A 1 91 ? 21.056 4.090 -20.928 1.00 88.88 91 CYS A O 1
ATOM 727 N N . VAL A 1 92 ? 20.609 1.918 -21.286 1.00 89.88 92 VAL A N 1
ATOM 728 C CA . VAL A 1 92 ? 19.793 1.675 -20.088 1.00 89.88 92 VAL A CA 1
ATOM 729 C C . VAL A 1 92 ? 20.174 0.349 -19.442 1.00 89.88 92 VAL A C 1
ATOM 731 O O . VAL A 1 92 ? 20.689 -0.536 -20.114 1.00 89.88 92 VAL A O 1
ATOM 734 N N . GLY A 1 93 ? 19.886 0.187 -18.153 1.00 87.69 93 GLY A N 1
ATOM 735 C CA . GLY A 1 93 ? 20.066 -1.076 -17.438 1.00 87.69 93 GLY A CA 1
ATOM 736 C C . GLY A 1 93 ? 20.733 -0.898 -16.079 1.00 87.69 93 GLY A C 1
ATOM 737 O O . GLY A 1 93 ? 20.750 0.206 -15.530 1.00 87.69 93 GLY A O 1
ATOM 738 N N . ASP A 1 94 ? 21.256 -1.992 -15.528 1.00 84.12 94 ASP A N 1
ATOM 739 C CA . ASP A 1 94 ? 21.944 -1.997 -14.236 1.00 84.12 94 ASP A CA 1
ATOM 740 C C . ASP A 1 94 ? 23.455 -2.046 -14.455 1.00 84.12 94 ASP A C 1
ATOM 742 O O . ASP A 1 94 ? 24.006 -3.055 -14.885 1.00 84.12 94 ASP A O 1
ATOM 746 N N . PHE A 1 95 ? 24.142 -0.946 -14.161 1.00 85.25 95 PHE A N 1
ATOM 747 C CA . PHE A 1 95 ? 25.591 -0.832 -14.342 1.00 85.25 95 PHE A CA 1
ATOM 748 C C . PHE A 1 95 ? 26.382 -1.498 -13.211 1.00 85.25 95 PHE A C 1
ATOM 750 O O . PHE A 1 95 ? 27.598 -1.629 -13.324 1.00 85.25 95 PHE A O 1
ATOM 757 N N . ASN A 1 96 ? 25.714 -1.908 -12.125 1.00 81.81 96 ASN A N 1
ATOM 758 C CA . ASN A 1 96 ? 26.333 -2.481 -10.932 1.00 81.81 96 ASN A CA 1
ATOM 759 C C . ASN A 1 96 ? 27.418 -1.602 -10.273 1.00 81.81 96 ASN A C 1
ATOM 761 O O . ASN A 1 96 ? 28.195 -2.097 -9.461 1.00 81.81 96 ASN A O 1
ATOM 765 N N . GLU A 1 97 ? 27.450 -0.291 -10.533 1.00 74.00 97 GLU A N 1
ATOM 766 C CA . GLU A 1 97 ? 28.396 0.619 -9.878 1.00 74.00 97 GLU A CA 1
ATOM 767 C C . GLU A 1 97 ? 27.916 1.165 -8.528 1.00 74.00 97 GLU A C 1
ATOM 769 O O . GLU A 1 97 ? 26.720 1.334 -8.257 1.00 74.00 97 GLU A O 1
ATOM 774 N N . ILE A 1 98 ? 28.896 1.467 -7.675 1.00 57.81 98 ILE A N 1
ATOM 775 C CA . ILE A 1 98 ? 28.723 2.238 -6.444 1.00 57.81 98 ILE A CA 1
ATOM 776 C C . ILE A 1 98 ? 29.566 3.500 -6.624 1.00 57.81 98 ILE A C 1
ATOM 778 O O . ILE A 1 98 ? 30.789 3.406 -6.662 1.00 57.81 98 ILE A O 1
ATOM 782 N N . ASP A 1 99 ? 28.933 4.670 -6.734 1.00 50.28 99 ASP A N 1
ATOM 783 C CA . ASP A 1 99 ? 29.658 5.945 -6.766 1.00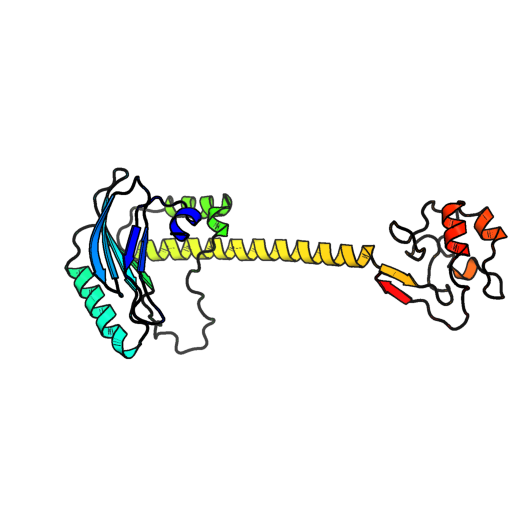 50.28 99 ASP A CA 1
ATOM 784 C C . ASP A 1 99 ? 30.547 6.066 -5.517 1.00 50.28 99 ASP A C 1
ATOM 786 O O . ASP A 1 99 ? 30.064 6.172 -4.386 1.00 50.28 99 ASP A O 1
ATOM 790 N N . GLY A 1 100 ? 31.865 6.055 -5.723 1.00 45.38 100 GLY A N 1
ATOM 791 C CA . GLY A 1 100 ? 32.882 6.127 -4.671 1.00 45.38 100 GLY A CA 1
ATOM 792 C C . GLY A 1 100 ? 33.012 7.492 -3.982 1.00 45.38 100 GLY A C 1
ATOM 793 O O . GLY A 1 100 ? 33.950 7.695 -3.221 1.00 45.38 100 GLY A O 1
ATOM 794 N N . THR A 1 101 ? 32.102 8.440 -4.217 1.00 41.56 101 THR A N 1
ATOM 795 C CA . THR A 1 101 ? 32.152 9.795 -3.634 1.00 41.56 101 THR A CA 1
ATOM 796 C C . THR A 1 101 ? 31.336 9.966 -2.350 1.00 41.56 101 THR A C 1
ATOM 798 O O . THR A 1 101 ? 31.194 11.084 -1.863 1.00 41.56 101 THR A O 1
ATOM 801 N N . GLN A 1 102 ? 30.841 8.888 -1.734 1.00 44.88 102 GLN A N 1
ATOM 802 C CA . GLN A 1 102 ? 30.180 8.962 -0.421 1.00 44.88 102 GLN A CA 1
ATOM 803 C C . GLN A 1 102 ? 30.989 8.275 0.685 1.00 44.88 102 GLN A C 1
ATOM 805 O O . GLN A 1 102 ? 30.516 7.374 1.374 1.00 44.88 102 GLN A O 1
ATOM 810 N N . SER A 1 103 ? 32.217 8.752 0.905 1.00 37.97 103 SER A N 1
ATOM 811 C CA . SER A 1 103 ? 32.927 8.577 2.176 1.00 37.97 103 SER A CA 1
ATOM 812 C C . SER A 1 103 ? 32.291 9.483 3.238 1.00 37.97 103 SER A C 1
ATOM 814 O O . SER A 1 103 ? 32.757 10.579 3.538 1.00 37.97 103 SER A O 1
ATOM 816 N N . GLY A 1 104 ? 31.156 9.044 3.763 1.00 39.41 104 GLY A N 1
ATOM 817 C CA . GLY A 1 104 ? 30.396 9.715 4.808 1.00 39.41 104 GLY A CA 1
ATOM 818 C C . GLY A 1 104 ? 29.040 9.041 4.922 1.00 39.41 104 GLY A C 1
ATOM 819 O O . GLY A 1 104 ? 28.506 8.582 3.918 1.00 39.41 104 GLY A O 1
ATOM 820 N N . LYS A 1 105 ? 28.478 8.941 6.132 1.00 41.88 105 LYS A N 1
ATOM 821 C CA . LYS A 1 105 ? 27.140 8.378 6.392 1.00 41.88 105 LYS A CA 1
ATOM 822 C C . LYS A 1 105 ? 26.043 9.257 5.766 1.00 41.88 105 LYS A C 1
ATOM 824 O O . LYS A 1 105 ? 25.232 9.855 6.466 1.00 41.88 105 LYS A O 1
ATOM 829 N N . ALA A 1 106 ? 26.022 9.376 4.448 1.00 42.84 106 ALA A N 1
ATOM 830 C CA . ALA A 1 106 ? 24.934 9.971 3.712 1.00 42.84 106 ALA A CA 1
ATOM 831 C C . ALA A 1 106 ? 23.795 8.950 3.685 1.00 42.84 106 ALA A C 1
ATOM 833 O O . ALA A 1 106 ? 23.990 7.767 3.396 1.00 42.84 106 ALA A O 1
ATOM 834 N N . LYS A 1 107 ? 22.595 9.406 4.065 1.00 43.56 107 LYS A N 1
ATOM 835 C CA . LYS A 1 107 ? 21.354 8.639 3.913 1.00 43.56 107 LYS A CA 1
ATOM 836 C C . LYS A 1 107 ? 21.369 8.027 2.519 1.00 43.56 107 LYS A C 1
ATOM 838 O O . LYS A 1 107 ? 21.530 8.790 1.571 1.00 43.56 107 LYS A O 1
ATOM 843 N N . ARG A 1 108 ? 21.215 6.696 2.424 1.00 41.56 108 ARG A N 1
ATOM 844 C CA . ARG A 1 108 ? 21.059 5.958 1.161 1.00 41.56 108 ARG A CA 1
ATOM 845 C C . ARG A 1 108 ? 20.259 6.832 0.204 1.00 41.56 108 ARG A C 1
ATOM 847 O O . ARG A 1 108 ? 19.060 7.008 0.415 1.00 41.56 108 ARG A O 1
ATOM 854 N N . ASN A 1 109 ? 20.932 7.433 -0.775 1.00 45.34 109 ASN A N 1
ATOM 855 C CA . ASN A 1 109 ? 20.249 8.167 -1.821 1.00 45.34 109 ASN A CA 1
ATOM 856 C C . ASN A 1 109 ? 19.512 7.075 -2.585 1.00 45.34 109 ASN A C 1
ATOM 858 O O . ASN A 1 109 ? 20.138 6.277 -3.282 1.00 45.34 109 ASN A O 1
ATOM 862 N N . THR A 1 110 ? 18.225 6.901 -2.287 1.00 47.97 110 THR A N 1
ATOM 863 C CA . THR A 1 110 ? 17.430 5.836 -2.881 1.00 47.97 110 THR A CA 1
ATOM 864 C C . THR A 1 110 ? 17.508 6.060 -4.377 1.00 47.97 110 THR A C 1
ATOM 866 O O . THR A 1 110 ? 17.070 7.109 -4.858 1.00 47.97 110 THR A O 1
ATOM 869 N N . ARG A 1 111 ? 18.141 5.116 -5.089 1.00 54.81 111 ARG A N 1
ATOM 870 C CA . ARG A 1 111 ? 18.138 5.084 -6.552 1.00 54.81 111 ARG A CA 1
ATOM 871 C C . ARG A 1 111 ? 16.705 5.331 -7.016 1.00 54.81 111 ARG A C 1
ATOM 873 O O . ARG A 1 111 ? 15.764 4.935 -6.326 1.00 54.81 111 ARG A O 1
ATOM 880 N N . PHE A 1 112 ? 16.552 6.006 -8.151 1.00 56.97 112 PHE A N 1
ATOM 881 C CA . PHE A 1 112 ? 15.245 6.151 -8.778 1.00 56.97 112 PHE A CA 1
ATOM 882 C C . PHE A 1 112 ? 14.579 4.769 -8.842 1.00 56.97 112 PHE A C 1
ATOM 884 O O . PHE A 1 112 ? 15.128 3.848 -9.443 1.00 56.97 112 PHE A O 1
ATOM 891 N N . HIS A 1 113 ? 13.457 4.624 -8.142 1.00 66.00 113 HIS A N 1
ATOM 892 C CA . HIS A 1 113 ? 12.687 3.392 -8.061 1.00 66.00 113 HIS A CA 1
ATOM 893 C C . HIS A 1 113 ? 11.351 3.673 -8.726 1.00 66.00 113 HIS A C 1
ATOM 895 O O . HIS A 1 113 ? 10.623 4.562 -8.283 1.00 66.00 113 HIS A O 1
ATOM 901 N N . PHE A 1 114 ? 11.091 2.973 -9.822 1.00 67.94 114 PHE A N 1
ATOM 902 C CA . PHE A 1 114 ? 9.805 3.027 -10.491 1.00 67.94 114 PHE A CA 1
ATOM 903 C C . PHE A 1 114 ? 8.771 2.271 -9.656 1.00 67.94 114 PHE A C 1
ATOM 905 O O . PHE A 1 114 ? 9.049 1.179 -9.169 1.00 67.94 114 PHE A O 1
ATOM 912 N N . GLU A 1 115 ? 7.587 2.851 -9.508 1.00 70.00 115 GLU A N 1
ATOM 913 C CA . GLU A 1 115 ? 6.449 2.203 -8.861 1.00 70.00 115 GLU A CA 1
ATOM 914 C C . GLU A 1 115 ? 5.359 2.007 -9.911 1.00 70.00 115 GLU A C 1
ATOM 916 O O . GLU A 1 115 ? 4.948 2.969 -10.558 1.00 70.00 115 GLU A O 1
ATOM 921 N N . GLU A 1 116 ? 4.876 0.775 -10.063 1.00 69.88 116 GLU A N 1
ATOM 922 C CA . GLU A 1 116 ? 3.852 0.411 -11.054 1.00 69.88 116 GLU A CA 1
ATOM 923 C C . GLU A 1 116 ? 2.581 1.260 -10.928 1.00 69.88 116 GLU A C 1
ATOM 925 O O . GLU A 1 116 ? 2.031 1.702 -11.935 1.00 69.88 116 GLU A O 1
ATOM 930 N N . ALA A 1 117 ? 2.201 1.612 -9.695 1.00 71.50 117 ALA A N 1
ATOM 931 C CA . ALA A 1 117 ? 1.067 2.487 -9.402 1.00 71.50 117 ALA A CA 1
ATOM 932 C C . ALA A 1 117 ? 1.127 3.845 -10.130 1.00 71.50 117 ALA A C 1
ATOM 934 O O . ALA A 1 117 ? 0.100 4.482 -10.329 1.00 71.50 117 ALA A O 1
ATOM 935 N N . TRP A 1 118 ? 2.305 4.315 -10.553 1.00 77.56 118 TRP A N 1
ATOM 936 C CA . TRP A 1 118 ? 2.414 5.549 -11.337 1.00 77.56 118 TRP A CA 1
ATOM 937 C C . TRP A 1 118 ? 1.799 5.437 -12.735 1.00 77.56 118 TRP A C 1
ATOM 939 O O . TRP A 1 118 ? 1.424 6.458 -13.306 1.00 77.56 118 TRP A O 1
ATOM 949 N N . CYS A 1 119 ? 1.705 4.232 -13.299 1.00 74.00 119 CYS A N 1
ATOM 950 C CA . CYS A 1 119 ? 1.085 4.005 -14.604 1.00 74.00 119 CYS A CA 1
ATOM 951 C C . CYS A 1 119 ? -0.445 3.977 -14.546 1.00 74.00 119 CYS A C 1
ATOM 953 O O . CYS A 1 119 ? -1.085 4.221 -15.566 1.00 74.00 119 CYS A O 1
ATOM 955 N N . GLU A 1 120 ? -1.017 3.704 -13.376 1.00 76.75 120 GLU A N 1
ATOM 956 C CA . GLU A 1 120 ? -2.465 3.574 -13.181 1.00 76.75 120 GLU A CA 1
ATOM 957 C C . GLU A 1 120 ? -3.134 4.899 -12.784 1.00 76.75 120 GLU A C 1
ATOM 959 O O . GLU A 1 120 ? -4.356 4.999 -12.744 1.00 76.75 120 GLU A O 1
ATOM 964 N N . GLU A 1 121 ? -2.340 5.931 -12.491 1.00 81.62 121 GLU A N 1
ATOM 965 C CA . GLU A 1 121 ? -2.816 7.173 -11.885 1.00 81.62 121 GLU A CA 1
ATOM 966 C C . GLU A 1 121 ? -2.631 8.356 -12.839 1.00 81.62 121 GLU A C 1
ATOM 968 O O . GLU A 1 121 ? -1.506 8.766 -13.150 1.00 81.62 121 GLU A O 1
ATOM 973 N N . ASP A 1 122 ? -3.743 8.970 -13.251 1.00 85.25 122 ASP A N 1
ATOM 974 C CA . ASP A 1 122 ? -3.750 10.100 -14.190 1.00 85.25 122 ASP A CA 1
ATOM 975 C C . ASP A 1 122 ? -2.904 11.288 -13.703 1.00 85.25 122 ASP A C 1
ATOM 977 O O . ASP A 1 122 ? -2.254 11.968 -14.501 1.00 85.25 122 ASP A O 1
ATOM 981 N N . GLU A 1 123 ? -2.837 11.514 -12.387 1.00 84.31 123 GLU A N 1
ATOM 982 C CA . GLU A 1 123 ? -1.982 12.548 -11.792 1.00 84.31 123 GLU A CA 1
ATOM 983 C C . GLU A 1 123 ? -0.491 12.282 -12.048 1.00 84.31 123 GLU A C 1
ATOM 985 O O . GLU A 1 123 ? 0.263 13.204 -12.367 1.00 84.31 123 GLU A O 1
ATOM 990 N N . CYS A 1 124 ? -0.056 11.022 -11.947 1.00 83.06 124 CYS A N 1
ATOM 991 C CA . CYS A 1 124 ? 1.330 10.634 -12.208 1.00 83.06 124 CYS A CA 1
ATOM 992 C C . CYS A 1 124 ? 1.668 10.797 -13.692 1.00 83.06 124 CYS A C 1
ATOM 994 O O . CYS A 1 124 ? 2.717 11.353 -14.030 1.00 83.06 124 CYS A O 1
ATOM 996 N N . LYS A 1 125 ? 0.746 10.410 -14.580 1.00 82.56 125 LYS A N 1
ATOM 997 C CA . LYS A 1 125 ? 0.866 10.652 -16.022 1.00 82.56 125 LYS A CA 1
ATOM 998 C C . LYS A 1 125 ? 0.988 12.146 -16.337 1.00 82.56 125 LYS A C 1
ATOM 1000 O O . LYS A 1 125 ? 1.896 12.540 -17.070 1.00 82.56 125 LYS A O 1
ATOM 1005 N N . ALA A 1 126 ? 0.145 12.988 -15.740 1.00 83.44 126 ALA A N 1
ATOM 1006 C CA . ALA A 1 126 ? 0.196 14.438 -15.921 1.00 83.44 126 ALA A CA 1
ATOM 1007 C C . ALA A 1 126 ? 1.521 15.049 -15.426 1.00 83.44 126 ALA A C 1
ATOM 1009 O O . ALA A 1 126 ? 2.076 15.929 -16.088 1.00 83.44 126 ALA A O 1
ATOM 1010 N N . ILE A 1 127 ? 2.068 14.559 -14.305 1.00 83.81 127 ILE A N 1
ATOM 1011 C CA . ILE A 1 127 ? 3.387 14.969 -13.793 1.00 83.81 127 ILE A CA 1
ATOM 1012 C C . ILE A 1 127 ? 4.483 14.667 -14.821 1.00 83.81 127 ILE A C 1
ATOM 1014 O O . ILE A 1 127 ? 5.287 15.552 -15.132 1.00 83.81 127 ILE A O 1
ATOM 1018 N N . VAL A 1 128 ? 4.510 13.440 -15.352 1.00 80.75 128 VAL A N 1
ATOM 1019 C CA . VAL A 1 128 ? 5.512 13.004 -16.336 1.00 80.75 128 VAL A CA 1
ATOM 1020 C C . VAL A 1 128 ? 5.382 13.816 -17.621 1.00 80.75 128 VAL A C 1
ATOM 1022 O O . VAL A 1 128 ? 6.354 14.432 -18.054 1.00 80.75 128 VAL A O 1
ATOM 1025 N N . GLU A 1 129 ? 4.187 13.873 -18.212 1.00 79.19 129 GLU A N 1
ATOM 1026 C CA . GLU A 1 129 ? 3.961 14.570 -19.479 1.00 79.19 129 GLU A CA 1
ATOM 1027 C C . GLU A 1 129 ? 4.218 16.074 -19.380 1.00 79.19 129 GLU A C 1
ATOM 1029 O O . GLU A 1 129 ? 4.874 16.644 -20.254 1.00 79.19 129 GLU A O 1
ATOM 1034 N N . GLY A 1 130 ? 3.734 16.717 -18.315 1.00 76.69 130 GLY A N 1
ATOM 1035 C CA . GLY A 1 130 ? 3.905 18.151 -18.109 1.00 76.69 130 GLY A CA 1
ATOM 1036 C C . GLY A 1 130 ? 5.377 18.540 -18.007 1.00 76.69 130 GLY A C 1
ATOM 1037 O O . GLY A 1 130 ? 5.801 19.516 -18.618 1.00 76.69 130 GLY A O 1
ATOM 1038 N N . HIS A 1 131 ? 6.183 17.744 -17.301 1.00 74.00 131 HIS A N 1
ATOM 1039 C CA . HIS A 1 131 ? 7.615 18.011 -17.140 1.00 74.00 131 HIS A CA 1
ATOM 1040 C C . HIS A 1 131 ? 8.450 17.610 -18.355 1.00 74.00 131 HIS A C 1
ATOM 1042 O O . HIS A 1 131 ? 9.508 18.196 -18.596 1.00 74.00 131 HIS A O 1
ATOM 1048 N N . TRP A 1 132 ? 7.994 16.625 -19.131 1.00 70.12 132 TRP A N 1
ATOM 1049 C CA . TRP A 1 132 ? 8.675 16.229 -20.359 1.00 70.12 132 TRP A CA 1
ATOM 1050 C C . TRP A 1 132 ? 8.495 17.264 -21.474 1.00 70.12 132 TRP A C 1
ATOM 1052 O O . TRP A 1 132 ? 9.436 17.527 -22.224 1.00 70.12 132 TRP A O 1
ATOM 1062 N N . LYS A 1 133 ? 7.306 17.880 -21.550 1.00 67.56 133 LYS A N 1
ATOM 1063 C CA . LYS A 1 133 ? 6.925 18.865 -22.576 1.00 67.56 133 LYS A CA 1
ATOM 1064 C C . LYS A 1 133 ? 7.405 20.296 -22.273 1.00 67.56 133 LYS A C 1
ATOM 1066 O O . LYS A 1 133 ? 7.488 21.103 -23.190 1.00 67.56 133 LYS A O 1
ATOM 1071 N N . SER A 1 134 ? 7.746 20.628 -21.024 1.00 60.72 134 SER A N 1
ATOM 1072 C CA . SER A 1 134 ? 8.036 22.009 -20.592 1.00 60.72 134 SER A CA 1
ATOM 1073 C C . SER A 1 134 ? 9.500 22.470 -20.741 1.00 60.72 134 SER A C 1
ATOM 1075 O O . SER A 1 134 ? 9.949 23.300 -19.950 1.00 60.72 134 SER A O 1
ATOM 1077 N N . GLY A 1 135 ? 10.296 21.932 -21.670 1.00 55.50 135 GLY A N 1
ATOM 1078 C CA . GLY A 1 135 ? 11.710 22.317 -21.785 1.00 55.50 135 GLY A CA 1
ATOM 1079 C C . GLY A 1 135 ? 12.271 22.233 -23.199 1.00 55.50 135 GLY A C 1
ATOM 1080 O O . GLY A 1 135 ? 11.824 21.403 -23.986 1.00 55.50 135 GLY A O 1
ATOM 1081 N N . GLU A 1 136 ? 13.274 23.071 -23.477 1.00 56.09 136 GLU A N 1
ATOM 1082 C CA . GLU A 1 136 ? 13.979 23.162 -24.762 1.00 56.09 136 GLU A CA 1
ATOM 1083 C C . GLU A 1 136 ? 14.479 21.797 -25.289 1.00 56.09 136 GLU A C 1
ATOM 1085 O O . GLU A 1 136 ? 14.710 20.865 -24.494 1.00 56.09 136 GLU A O 1
ATOM 1090 N N . PRO A 1 137 ? 14.646 21.666 -26.627 1.00 49.69 137 PRO A N 1
ATOM 1091 C CA . PRO A 1 137 ? 15.158 20.464 -27.274 1.00 49.69 137 PRO A CA 1
ATOM 1092 C C . PRO A 1 137 ? 16.461 19.980 -26.637 1.00 49.69 137 PRO A C 1
ATOM 1094 O O . PRO A 1 137 ? 17.344 20.755 -26.281 1.00 49.69 137 PRO A O 1
ATOM 1097 N N . CYS A 1 138 ? 16.553 18.664 -26.470 1.00 48.56 138 CYS A N 1
ATOM 1098 C CA . CYS A 1 138 ? 17.603 17.985 -25.724 1.00 48.56 138 CYS A CA 1
ATOM 1099 C C . CYS A 1 138 ? 18.971 18.123 -26.414 1.00 48.56 138 CYS A C 1
ATOM 1101 O O . CYS A 1 138 ? 19.362 17.269 -27.206 1.00 48.56 138 CYS A O 1
ATOM 1103 N N . ALA A 1 139 ? 19.722 19.173 -26.095 1.00 47.22 139 ALA A N 1
ATOM 1104 C CA . ALA A 1 139 ? 21.157 19.190 -26.321 1.00 47.22 139 ALA A CA 1
ATOM 1105 C C . ALA A 1 139 ? 21.845 18.575 -25.087 1.00 47.22 139 ALA A C 1
ATOM 1107 O O . ALA A 1 139 ? 21.907 19.190 -24.025 1.00 47.22 139 ALA A O 1
ATOM 1108 N N . ILE A 1 140 ? 22.392 17.364 -25.259 1.00 47.28 140 ILE A N 1
ATOM 1109 C CA . ILE A 1 140 ? 23.335 16.671 -24.356 1.00 47.28 140 ILE A CA 1
ATOM 1110 C C . ILE A 1 140 ? 22.699 15.933 -23.150 1.00 47.28 140 ILE A C 1
ATOM 1112 O O . ILE A 1 140 ? 21.776 16.405 -22.485 1.00 47.28 140 ILE A O 1
ATOM 1116 N N . ALA A 1 141 ? 23.261 14.756 -22.832 1.00 47.75 141 ALA A N 1
ATOM 1117 C CA . ALA A 1 141 ? 22.882 13.821 -21.760 1.00 47.75 141 ALA A CA 1
ATOM 1118 C C . ALA A 1 141 ? 22.677 14.445 -20.357 1.00 47.75 141 ALA A C 1
ATOM 1120 O O . ALA A 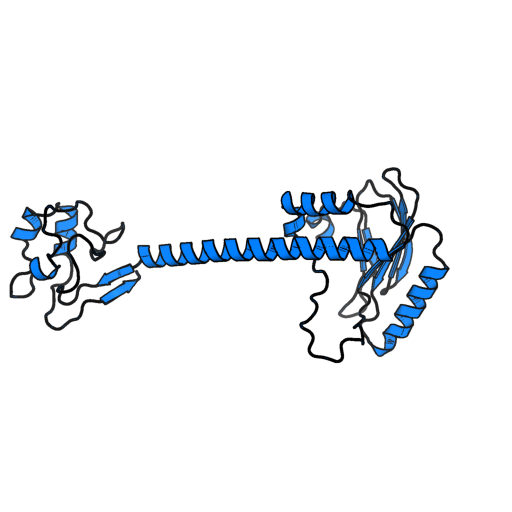1 141 ? 21.933 13.893 -19.542 1.00 47.75 141 ALA A O 1
ATOM 1121 N N . GLY A 1 142 ? 23.263 15.619 -20.083 1.00 48.94 142 GLY A N 1
ATOM 1122 C CA . GLY A 1 142 ? 23.026 16.381 -18.849 1.00 48.94 142 GLY A CA 1
ATOM 1123 C C . GLY A 1 142 ? 21.574 16.856 -18.682 1.00 48.94 142 GLY A C 1
ATOM 1124 O O . GLY A 1 142 ? 21.066 16.906 -17.562 1.00 48.94 142 GLY A O 1
ATOM 1125 N N . SER A 1 143 ? 20.865 17.117 -19.787 1.00 62.44 143 SER A N 1
ATOM 1126 C CA . SER A 1 143 ? 19.455 17.540 -19.785 1.00 62.44 143 SER A CA 1
ATOM 1127 C C . SER A 1 143 ? 18.498 16.390 -19.434 1.00 62.44 143 SER A C 1
ATOM 1129 O O . SER A 1 143 ? 17.554 16.567 -18.660 1.00 62.44 143 SER A O 1
ATOM 1131 N N . PHE A 1 144 ? 18.772 15.173 -19.918 1.00 61.34 144 PHE A N 1
ATOM 1132 C CA . PHE A 1 144 ? 17.942 13.989 -19.655 1.00 61.34 144 PHE A CA 1
ATOM 1133 C C . PHE A 1 144 ? 18.006 13.540 -18.189 1.00 61.34 144 PHE A C 1
ATOM 1135 O O . PHE A 1 144 ? 16.970 13.294 -17.565 1.00 61.34 144 PHE A O 1
ATOM 1142 N N . HIS A 1 145 ? 19.210 13.479 -17.609 1.00 65.50 145 HIS A N 1
ATOM 1143 C CA . HIS A 1 145 ? 19.371 13.127 -16.196 1.00 65.50 145 HIS A CA 1
ATOM 1144 C C . HIS A 1 145 ? 18.687 14.153 -15.276 1.00 65.50 145 HIS A C 1
ATOM 1146 O O . HIS A 1 145 ? 18.000 13.783 -14.326 1.00 65.50 145 HIS A O 1
ATOM 1152 N N . GLY A 1 146 ? 18.796 15.448 -15.592 1.00 68.94 146 GLY A N 1
ATOM 1153 C CA . GLY A 1 146 ? 18.107 16.502 -14.844 1.00 68.94 146 GLY A CA 1
ATOM 1154 C C . GLY A 1 146 ? 16.580 16.373 -14.895 1.00 68.94 146 GLY A C 1
ATOM 1155 O O . GLY A 1 146 ? 15.914 16.477 -13.861 1.00 68.94 146 GLY A O 1
ATOM 1156 N N . LYS A 1 147 ? 16.018 16.089 -16.080 1.00 71.19 147 LYS A N 1
ATOM 1157 C CA . LYS A 1 147 ? 14.570 15.890 -16.266 1.00 71.19 147 LYS A CA 1
ATOM 1158 C C . LYS A 1 147 ? 14.063 14.654 -15.517 1.00 71.19 147 LYS A C 1
ATOM 1160 O O . LYS A 1 147 ? 13.103 14.763 -14.755 1.00 71.19 147 LYS A O 1
ATOM 1165 N N . THR A 1 148 ? 14.731 13.509 -15.661 1.00 73.06 148 THR A N 1
ATOM 1166 C CA . THR A 1 148 ? 14.341 12.263 -14.973 1.00 73.06 148 THR A CA 1
ATOM 1167 C C . THR A 1 148 ? 14.460 12.384 -13.455 1.00 73.06 148 THR A C 1
ATOM 1169 O O . THR A 1 148 ? 13.534 12.006 -12.736 1.00 73.06 148 THR A O 1
ATOM 1172 N N . HIS A 1 149 ? 15.531 13.004 -12.948 1.00 74.19 149 HIS A N 1
ATOM 1173 C CA . HIS A 1 149 ? 15.693 13.262 -11.517 1.00 74.19 149 HIS A CA 1
ATOM 1174 C C . HIS A 1 149 ? 14.574 14.154 -10.956 1.00 74.19 149 HIS A C 1
ATOM 1176 O O . HIS A 1 149 ? 14.050 13.897 -9.869 1.00 74.19 149 HIS A O 1
ATOM 1182 N N . ARG A 1 150 ? 14.179 15.198 -11.697 1.00 76.50 150 ARG A N 1
ATOM 1183 C CA . ARG A 1 150 ? 13.103 16.111 -11.290 1.00 76.50 150 ARG A CA 1
ATOM 1184 C C . ARG A 1 150 ? 11.745 15.414 -11.255 1.00 76.50 150 ARG A C 1
ATOM 1186 O O . ARG A 1 150 ? 11.051 15.523 -10.247 1.00 76.50 150 ARG A O 1
ATOM 1193 N N . VAL A 1 151 ? 11.401 14.668 -12.306 1.00 82.00 151 VAL A N 1
ATOM 1194 C CA . VAL A 1 151 ? 10.166 13.867 -12.360 1.00 82.00 151 VAL A CA 1
ATOM 1195 C C . VAL A 1 151 ? 10.135 12.860 -11.210 1.00 82.00 151 VAL A C 1
ATOM 1197 O O . VAL A 1 151 ? 9.160 12.812 -10.463 1.00 82.00 151 VAL A O 1
ATOM 1200 N N . GLY A 1 152 ? 11.237 12.139 -10.984 1.00 79.19 152 GLY A N 1
ATOM 1201 C CA . GLY A 1 152 ? 11.355 11.185 -9.881 1.00 79.19 152 GLY A CA 1
ATOM 1202 C C . GLY A 1 152 ? 11.154 11.817 -8.503 1.00 79.19 152 GLY A C 1
ATOM 1203 O O . GLY A 1 152 ? 10.444 11.259 -7.671 1.00 79.19 152 GLY A O 1
ATOM 1204 N N . LYS A 1 153 ? 11.706 13.012 -8.257 1.00 81.62 153 LYS A N 1
ATOM 1205 C CA . LYS A 1 153 ? 11.482 13.745 -6.998 1.00 81.62 153 LYS A CA 1
ATOM 1206 C C . LYS A 1 153 ? 10.012 14.099 -6.771 1.00 81.62 153 LYS A C 1
ATOM 1208 O O . LYS A 1 153 ? 9.535 13.997 -5.641 1.00 81.62 153 LYS A O 1
ATOM 1213 N N . ILE A 1 154 ? 9.304 14.514 -7.819 1.00 83.56 154 ILE A N 1
ATOM 1214 C CA . ILE A 1 154 ? 7.895 14.914 -7.721 1.00 83.56 154 ILE A CA 1
ATOM 1215 C C . ILE A 1 154 ? 7.011 13.690 -7.477 1.00 83.56 154 ILE A C 1
ATOM 1217 O O . ILE A 1 154 ? 6.220 13.701 -6.535 1.00 83.56 154 ILE A O 1
ATOM 1221 N N . LEU A 1 155 ? 7.206 12.614 -8.245 1.00 83.75 155 LEU A N 1
ATOM 1222 C CA . LEU A 1 155 ? 6.490 11.349 -8.055 1.00 83.75 155 LEU A CA 1
ATOM 1223 C C . LEU A 1 155 ? 6.758 10.747 -6.669 1.00 83.75 155 LEU A C 1
ATOM 1225 O O . LEU A 1 155 ? 5.844 10.271 -5.996 1.00 83.75 155 LEU A O 1
ATOM 1229 N N . HIS A 1 156 ? 7.991 10.851 -6.168 1.00 82.56 156 HIS A N 1
ATOM 1230 C CA . HIS A 1 156 ? 8.310 10.432 -4.805 1.00 82.56 156 HIS A CA 1
ATOM 1231 C C . HIS A 1 156 ? 7.569 11.266 -3.745 1.00 82.56 156 HIS A C 1
ATOM 1233 O O . HIS A 1 156 ? 7.051 10.726 -2.762 1.00 82.56 156 HIS A O 1
ATOM 1239 N N . GLY A 1 157 ? 7.482 12.586 -3.941 1.00 84.31 157 GLY A N 1
ATOM 1240 C CA . GLY A 1 157 ? 6.682 13.469 -3.092 1.00 84.31 157 GLY A CA 1
ATOM 1241 C C . GLY A 1 157 ? 5.198 13.092 -3.095 1.00 84.31 157 GLY A C 1
ATOM 1242 O O . GLY A 1 157 ? 4.576 13.023 -2.030 1.00 84.31 157 GLY A O 1
ATOM 1243 N N . TRP A 1 158 ? 4.660 12.774 -4.273 1.00 88.44 158 TRP A N 1
ATOM 1244 C CA . TRP A 1 158 ? 3.293 12.291 -4.448 1.00 88.44 158 TRP A CA 1
ATOM 1245 C C . TRP A 1 158 ? 3.049 10.976 -3.688 1.00 88.44 158 TRP A C 1
ATOM 1247 O O . TRP A 1 158 ? 2.141 10.915 -2.854 1.00 88.44 158 TRP A O 1
ATOM 1257 N N . ASN A 1 159 ? 3.930 9.978 -3.836 1.00 85.62 159 ASN A N 1
ATOM 1258 C CA . ASN A 1 159 ? 3.848 8.708 -3.100 1.00 85.62 159 ASN A CA 1
ATOM 1259 C C . ASN A 1 159 ? 3.819 8.919 -1.585 1.00 85.62 159 ASN A C 1
ATOM 1261 O O . ASN A 1 159 ? 3.022 8.309 -0.868 1.00 85.62 159 ASN A O 1
ATOM 1265 N N . LYS A 1 160 ? 4.679 9.807 -1.073 1.00 85.75 160 LYS A N 1
ATOM 1266 C CA . LYS A 1 160 ? 4.732 10.117 0.360 1.00 85.75 160 LYS A CA 1
ATOM 1267 C C . LYS A 1 160 ? 3.412 10.709 0.856 1.00 85.75 160 LYS A C 1
ATOM 1269 O O . LYS A 1 160 ? 2.960 10.351 1.947 1.00 85.75 160 LYS A O 1
ATOM 1274 N N . LYS A 1 161 ? 2.795 11.596 0.071 1.00 88.44 161 LYS A N 1
ATOM 1275 C CA . LYS A 1 161 ? 1.493 12.194 0.389 1.00 88.44 161 LYS A CA 1
ATOM 1276 C C . LYS A 1 161 ? 0.395 11.129 0.409 1.00 88.44 161 LYS A C 1
ATOM 1278 O O . LYS A 1 161 ? -0.294 11.005 1.420 1.00 88.44 161 LYS A O 1
ATOM 1283 N N . ARG A 1 162 ? 0.303 10.309 -0.641 1.00 88.06 162 ARG A N 1
ATOM 1284 C CA . ARG A 1 162 ? -0.713 9.253 -0.760 1.00 88.06 162 ARG A CA 1
ATOM 1285 C C . ARG A 1 162 ? -0.596 8.204 0.344 1.00 88.06 162 ARG A C 1
ATOM 1287 O O . ARG A 1 162 ? -1.585 7.862 0.986 1.00 88.06 162 ARG A O 1
ATOM 1294 N N . LYS A 1 163 ? 0.626 7.770 0.669 1.00 87.12 163 LYS A N 1
ATOM 1295 C CA . LYS A 1 163 ? 0.877 6.844 1.786 1.00 87.12 163 LYS A CA 1
ATOM 1296 C C . LYS A 1 163 ? 0.440 7.426 3.132 1.00 87.12 163 LYS A C 1
ATOM 1298 O O . LYS A 1 163 ? -0.120 6.708 3.957 1.00 87.12 163 LYS A O 1
ATOM 1303 N N . LYS A 1 164 ? 0.677 8.722 3.367 1.00 89.06 164 LYS A N 1
ATOM 1304 C CA . LYS A 1 164 ? 0.229 9.400 4.593 1.00 89.06 164 LYS A CA 1
ATOM 1305 C C . LYS A 1 164 ? -1.297 9.405 4.700 1.00 89.06 164 LYS A C 1
ATOM 1307 O O . LYS A 1 164 ? -1.822 9.119 5.772 1.00 89.06 164 LYS A O 1
ATOM 1312 N N . GLU A 1 165 ? -1.991 9.700 3.607 1.00 91.00 165 GLU A N 1
ATOM 1313 C CA . GLU A 1 165 ? -3.455 9.709 3.560 1.00 91.00 165 GLU A CA 1
ATOM 1314 C C . GLU A 1 165 ? -4.050 8.319 3.817 1.00 91.00 165 GLU A C 1
ATOM 1316 O O . GLU A 1 165 ? -4.894 8.162 4.701 1.00 91.00 165 GLU A O 1
ATOM 1321 N N . LEU A 1 166 ? -3.554 7.296 3.113 1.00 89.19 166 LEU A N 1
ATOM 1322 C CA . LEU A 1 166 ? -3.982 5.908 3.298 1.00 89.19 166 LEU A CA 1
ATOM 1323 C C . LEU A 1 166 ? -3.763 5.438 4.739 1.00 89.19 166 LEU A C 1
ATOM 1325 O O . LEU A 1 166 ? -4.676 4.892 5.355 1.00 89.19 166 LEU A O 1
ATOM 1329 N N . ASN A 1 167 ? -2.595 5.722 5.322 1.00 90.62 167 ASN A N 1
ATOM 1330 C CA . ASN A 1 167 ? -2.326 5.408 6.725 1.00 90.62 167 ASN A CA 1
ATOM 1331 C C . ASN A 1 167 ? -3.279 6.140 7.681 1.00 90.62 167 ASN A C 1
ATOM 1333 O O . ASN A 1 167 ? -3.694 5.562 8.686 1.00 90.62 167 ASN A O 1
ATOM 1337 N N . GLY A 1 168 ? -3.661 7.382 7.369 1.00 93.56 168 GLY A N 1
ATOM 1338 C CA . GLY A 1 168 ? -4.676 8.119 8.122 1.00 93.56 168 GLY A CA 1
ATOM 1339 C C . GLY A 1 168 ? -6.039 7.425 8.077 1.00 93.56 168 GLY A C 1
ATOM 1340 O O . GLY A 1 168 ? -6.655 7.211 9.121 1.00 93.56 168 GLY A O 1
ATOM 1341 N N . ARG A 1 169 ? -6.474 6.989 6.887 1.00 93.69 169 ARG A N 1
ATOM 1342 C CA . ARG A 1 169 ? -7.732 6.244 6.699 1.00 93.69 169 ARG A CA 1
ATOM 1343 C C . ARG A 1 169 ? -7.723 4.911 7.443 1.00 93.69 169 ARG A C 1
ATOM 1345 O O . ARG A 1 169 ? -8.686 4.608 8.139 1.00 93.69 169 ARG A O 1
ATOM 1352 N N . ILE A 1 170 ? -6.628 4.156 7.355 1.00 93.69 170 ILE A N 1
ATOM 1353 C CA . ILE A 1 170 ? -6.445 2.892 8.084 1.00 93.69 170 ILE A CA 1
ATOM 1354 C C . ILE A 1 170 ? -6.503 3.127 9.594 1.00 93.69 170 ILE A C 1
ATOM 1356 O O . ILE A 1 170 ? -7.180 2.390 10.302 1.00 93.69 170 ILE A O 1
ATOM 1360 N N . THR A 1 171 ? -5.815 4.154 10.098 1.00 94.12 171 THR A N 1
ATOM 1361 C CA . THR A 1 171 ? -5.809 4.478 11.534 1.00 94.12 171 THR A CA 1
ATOM 1362 C C . THR A 1 171 ? -7.212 4.822 12.028 1.00 94.12 171 THR A C 1
ATOM 1364 O O . THR A 1 171 ? -7.632 4.314 13.065 1.00 94.12 171 THR A O 1
ATOM 1367 N N . LYS A 1 172 ? -7.962 5.621 11.259 1.00 94.06 172 LYS A N 1
ATOM 1368 C CA . LYS A 1 172 ? -9.358 5.944 11.571 1.00 94.06 172 LYS A CA 1
ATOM 1369 C C . LYS A 1 172 ? -10.239 4.694 11.565 1.00 94.06 172 LYS A C 1
ATOM 1371 O O . LYS A 1 172 ? -10.920 4.442 12.545 1.00 94.06 172 LYS A O 1
ATOM 1376 N N . ALA A 1 173 ? -10.162 3.875 10.517 1.00 91.81 173 ALA A N 1
ATOM 1377 C CA . ALA A 1 173 ? -10.950 2.648 10.417 1.00 91.81 173 ALA A CA 1
ATOM 1378 C C . ALA A 1 173 ? -10.643 1.658 11.553 1.00 91.81 173 ALA A C 1
ATOM 1380 O O . ALA A 1 173 ? -11.559 1.069 12.116 1.00 91.81 173 ALA A O 1
ATOM 1381 N N . LYS A 1 174 ? -9.368 1.508 11.936 1.00 90.44 174 LYS A N 1
ATOM 1382 C CA . LYS A 1 174 ? -8.971 0.697 13.097 1.00 90.44 174 LYS A CA 1
ATOM 1383 C C . LYS A 1 174 ? -9.610 1.207 14.384 1.00 90.44 174 LYS A C 1
ATOM 1385 O O . LYS A 1 174 ? -10.134 0.403 15.146 1.00 90.44 174 LYS A O 1
ATOM 1390 N N . LYS A 1 175 ? -9.577 2.523 14.610 1.00 90.69 175 LYS A N 1
ATOM 1391 C CA . LYS A 1 175 ? -10.225 3.134 15.770 1.00 90.69 175 LYS A CA 1
ATOM 1392 C C . LYS A 1 175 ? -11.734 2.884 15.756 1.00 90.69 175 LYS A C 1
ATOM 1394 O O . LYS A 1 175 ? -12.257 2.417 16.754 1.00 90.69 175 LYS A O 1
ATOM 1399 N N . ASP A 1 176 ? -12.398 3.084 14.620 1.00 89.44 176 ASP A N 1
ATOM 1400 C CA . ASP A 1 176 ? -13.841 2.854 14.491 1.00 89.44 176 ASP A CA 1
ATOM 1401 C C . ASP A 1 176 ? -14.231 1.392 14.785 1.00 89.44 176 ASP A C 1
ATOM 1403 O O . ASP A 1 176 ? -15.285 1.147 15.364 1.00 89.44 176 ASP A O 1
ATOM 1407 N N . VAL A 1 177 ? -13.403 0.413 14.397 1.00 88.12 177 VAL A N 1
ATOM 1408 C CA . VAL A 1 177 ? -13.629 -1.012 14.713 1.00 88.12 177 VAL A CA 1
ATOM 1409 C C . VAL A 1 177 ? -13.503 -1.275 16.211 1.00 88.12 177 VAL A C 1
ATOM 1411 O O . VAL A 1 177 ? -14.341 -1.972 16.779 1.00 88.12 177 VAL A O 1
ATOM 1414 N N . VAL A 1 178 ? -12.483 -0.707 16.859 1.00 86.88 178 VAL A N 1
ATOM 1415 C CA . VAL A 1 178 ? -12.324 -0.819 18.315 1.00 86.88 178 VAL A CA 1
ATOM 1416 C C . VAL A 1 178 ? -13.506 -0.158 19.017 1.00 86.88 178 VAL A C 1
ATOM 1418 O O . VAL A 1 178 ? -14.161 -0.814 19.817 1.00 86.88 178 VAL A O 1
ATOM 1421 N N . ASP A 1 179 ? -13.842 1.084 18.670 1.00 84.06 179 ASP A N 1
ATOM 1422 C CA . ASP A 1 179 ? -14.926 1.845 19.300 1.00 84.06 179 ASP A CA 1
ATOM 1423 C C . ASP A 1 179 ? -16.287 1.138 19.140 1.00 84.06 179 ASP A C 1
ATOM 1425 O O . ASP A 1 179 ? -17.084 1.127 20.073 1.00 84.06 179 ASP A O 1
ATOM 1429 N N . LYS A 1 180 ? -16.549 0.494 17.992 1.00 85.31 180 LYS A N 1
ATOM 1430 C CA . LYS A 1 180 ? -17.787 -0.275 17.755 1.00 85.31 180 LYS A CA 1
ATOM 1431 C C . LYS A 1 180 ? -17.825 -1.638 18.445 1.00 85.31 180 LYS A C 1
ATOM 1433 O O . LYS A 1 180 ? -18.921 -2.117 18.705 1.00 85.31 180 LYS A O 1
ATOM 1438 N N . GLY A 1 181 ? -16.670 -2.261 18.683 1.00 87.12 181 GLY A N 1
ATOM 1439 C CA . GLY A 1 181 ? -16.549 -3.545 19.386 1.00 87.12 181 GLY A CA 1
ATOM 1440 C C . GLY A 1 181 ? -16.372 -3.402 20.900 1.00 87.12 181 GLY A C 1
ATOM 1441 O O . GLY A 1 181 ? -16.383 -4.397 21.615 1.00 87.12 181 GLY A O 1
ATOM 1442 N N . THR A 1 182 ? -16.196 -2.177 21.407 1.00 90.31 182 THR A N 1
ATOM 1443 C CA . THR A 1 182 ? -15.947 -1.938 22.831 1.00 90.31 182 THR A CA 1
ATOM 1444 C C . THR A 1 182 ? -17.248 -1.722 23.597 1.00 90.31 182 THR A C 1
ATOM 1446 O O . THR A 1 182 ? -18.068 -0.880 23.228 1.00 90.31 182 THR A O 1
ATOM 1449 N N . ARG A 1 183 ? -17.391 -2.419 24.724 1.00 92.06 183 ARG A N 1
ATOM 1450 C CA . ARG A 1 183 ? -18.469 -2.214 25.695 1.00 92.06 183 ARG A CA 1
ATOM 1451 C C . ARG A 1 183 ? -17.983 -2.350 27.130 1.00 92.06 183 ARG A C 1
ATOM 1453 O O . ARG A 1 183 ? -16.934 -2.931 27.403 1.00 92.06 183 ARG A O 1
ATOM 1460 N N . TRP A 1 184 ? -18.780 -1.861 28.061 1.00 93.12 184 TRP A N 1
ATOM 1461 C CA . TRP A 1 184 ? -18.637 -2.126 29.476 1.00 93.12 184 TRP A CA 1
ATOM 1462 C C . TRP A 1 184 ? -19.109 -3.535 29.807 1.00 93.12 184 TRP A C 1
ATOM 1464 O O . TRP A 1 184 ? -20.201 -3.971 29.440 1.00 93.12 184 TRP A O 1
ATOM 1474 N N . ARG A 1 185 ? -18.281 -4.225 30.578 1.00 91.88 185 ARG A N 1
ATOM 1475 C CA . ARG A 1 185 ? -18.681 -5.350 31.401 1.00 91.88 185 ARG A CA 1
ATOM 1476 C C . ARG A 1 185 ? -19.071 -4.809 32.767 1.00 91.88 185 ARG A C 1
ATOM 1478 O O . ARG A 1 185 ? -18.206 -4.330 33.505 1.00 91.88 185 ARG A O 1
ATOM 1485 N N . VAL A 1 186 ? -20.355 -4.907 33.082 1.00 93.00 186 VAL A N 1
ATOM 1486 C CA . VAL A 1 186 ? -20.904 -4.484 34.372 1.00 93.00 186 VAL A CA 1
ATOM 1487 C C . VAL A 1 186 ? -20.344 -5.380 35.483 1.00 93.00 186 VAL A C 1
ATOM 1489 O O . VAL A 1 186 ? -20.403 -6.606 35.384 1.00 93.00 186 VAL A O 1
ATOM 1492 N N . GLY A 1 187 ? -19.746 -4.759 36.499 1.00 91.69 187 GLY A N 1
ATOM 1493 C CA . GLY A 1 187 ? -19.303 -5.382 37.744 1.00 91.69 187 GLY A CA 1
ATOM 1494 C C . GLY A 1 187 ? -20.235 -4.984 38.885 1.00 91.69 187 GLY A C 1
ATOM 1495 O O . GLY A 1 187 ? -21.201 -5.693 39.161 1.00 91.69 187 GLY A O 1
ATOM 1496 N N . ASN A 1 188 ? -19.952 -3.836 39.505 1.00 92.19 188 ASN A N 1
ATOM 1497 C CA . ASN A 1 188 ? -20.760 -3.212 40.554 1.00 92.19 188 ASN A CA 1
ATOM 1498 C C . ASN A 1 188 ? -21.733 -2.162 39.993 1.00 92.19 188 ASN A C 1
ATOM 1500 O O . ASN A 1 188 ? -22.579 -1.664 40.729 1.00 92.19 188 ASN A O 1
ATOM 1504 N N . GLY A 1 189 ? -21.614 -1.816 38.707 1.00 92.12 189 GLY A N 1
ATOM 1505 C CA . GLY A 1 189 ? -22.546 -0.954 37.990 1.00 92.12 189 GLY A CA 1
ATOM 1506 C C . GLY A 1 189 ? -22.510 0.515 38.401 1.00 92.12 189 GLY A C 1
ATOM 1507 O O . GLY A 1 189 ? -23.365 1.268 37.949 1.00 92.12 189 GLY A O 1
ATOM 1508 N N . GLN A 1 190 ? -21.556 0.946 39.231 1.00 93.62 190 GLN A N 1
ATOM 1509 C CA . GLN A 1 190 ? -21.502 2.315 39.760 1.00 93.62 190 GLN A CA 1
ATOM 1510 C C . GLN A 1 190 ? -20.936 3.323 38.755 1.00 93.62 190 GLN A C 1
ATOM 1512 O O . GLN A 1 190 ? -21.175 4.524 38.883 1.00 93.62 190 GLN A O 1
ATOM 1517 N N . ARG A 1 191 ? -20.151 2.865 37.770 1.00 93.56 191 ARG A N 1
ATOM 1518 C CA . ARG A 1 191 ? -19.468 3.738 36.797 1.00 93.56 191 ARG A CA 1
ATOM 1519 C C . ARG A 1 191 ? -20.091 3.709 35.408 1.00 93.56 191 ARG A C 1
ATOM 1521 O O . ARG A 1 191 ? -19.699 4.516 34.567 1.00 93.56 191 ARG A O 1
ATOM 1528 N N . VAL A 1 192 ? -21.010 2.781 35.168 1.00 94.38 192 VAL A N 1
ATOM 1529 C CA . VAL A 1 192 ? -21.650 2.570 33.870 1.00 94.38 192 VAL A CA 1
ATOM 1530 C C . VAL A 1 192 ? -22.959 3.343 33.845 1.00 94.38 192 VAL A C 1
ATOM 1532 O O . VAL A 1 192 ? -23.897 2.973 34.545 1.00 94.38 192 VAL A O 1
ATOM 1535 N N . ARG A 1 193 ? -23.039 4.407 33.044 1.00 94.62 193 ARG A N 1
ATOM 1536 C CA . ARG A 1 193 ? -24.285 5.164 32.862 1.00 94.62 193 ARG A CA 1
ATOM 1537 C C . ARG A 1 193 ? -25.266 4.363 32.023 1.00 94.62 193 ARG A C 1
ATOM 1539 O O . ARG A 1 193 ? -24.907 3.891 30.946 1.00 94.62 193 ARG A O 1
ATOM 1546 N N . ILE A 1 194 ? -26.518 4.305 32.469 1.00 93.56 194 ILE A N 1
ATOM 1547 C CA . ILE A 1 194 ? -27.568 3.502 31.830 1.00 93.56 194 ILE A CA 1
ATOM 1548 C C . ILE A 1 194 ? -27.732 3.887 30.352 1.00 93.56 194 ILE A C 1
ATOM 1550 O O . ILE A 1 194 ? -27.628 3.026 29.484 1.00 93.56 194 ILE A O 1
ATOM 1554 N N . VAL A 1 195 ? -27.955 5.177 30.068 1.00 90.56 195 VAL A N 1
ATOM 1555 C CA . VAL A 1 195 ? -28.355 5.673 28.734 1.00 90.56 195 VAL A CA 1
ATOM 1556 C C . VAL A 1 195 ? -27.164 5.956 27.809 1.00 90.56 195 VAL A C 1
ATOM 1558 O O . VAL A 1 195 ? -27.258 5.800 26.589 1.00 90.56 195 VAL A O 1
ATOM 1561 N N . GLU A 1 196 ? -26.042 6.406 28.369 1.00 90.00 196 GLU A N 1
ATOM 1562 C CA . GLU A 1 196 ? -24.925 6.937 27.579 1.00 90.00 196 GLU A CA 1
ATOM 1563 C C . GLU A 1 196 ? -23.891 5.880 27.199 1.00 90.00 196 GLU A C 1
ATOM 1565 O O . GLU A 1 196 ? -23.330 5.931 26.096 1.00 90.00 196 GLU A O 1
ATOM 1570 N N . ASP A 1 197 ? -23.628 4.928 28.091 1.00 92.56 197 ASP A N 1
ATOM 1571 C CA . ASP A 1 197 ? -22.520 4.002 27.926 1.00 92.56 197 ASP A CA 1
ATOM 1572 C C . ASP A 1 197 ? -22.941 2.733 27.159 1.00 92.56 197 ASP A C 1
ATOM 1574 O O . ASP A 1 197 ? -24.085 2.292 27.247 1.00 92.56 197 ASP A O 1
ATOM 1578 N N . PRO A 1 198 ? -22.044 2.136 26.358 1.00 92.31 198 PRO A N 1
ATOM 1579 C CA . PRO A 1 198 ? -22.300 0.859 25.697 1.00 92.31 198 PRO A CA 1
ATOM 1580 C C . PRO A 1 198 ? -22.070 -0.286 26.692 1.00 92.31 198 PRO A C 1
ATOM 1582 O O . PRO A 1 198 ? -20.923 -0.562 27.013 1.00 92.31 198 PRO A O 1
ATOM 1585 N N . TRP A 1 199 ? -23.106 -0.945 27.209 1.00 93.12 199 TRP A N 1
ATOM 1586 C CA . TRP A 1 199 ? -22.993 -2.043 28.189 1.00 93.12 199 TRP A CA 1
ATOM 1587 C C . TRP A 1 199 ? -23.936 -3.233 27.942 1.00 93.12 199 TRP A C 1
ATOM 1589 O O . TRP A 1 199 ? -23.662 -4.337 28.419 1.00 93.12 199 TRP A O 1
ATOM 1599 N N . LEU A 1 200 ? -25.012 -3.044 27.173 1.00 91.31 200 LEU A N 1
ATOM 1600 C CA . LEU A 1 200 ? -26.037 -4.056 26.928 1.00 91.31 200 LEU A CA 1
ATOM 1601 C C . LEU A 1 200 ? -25.608 -4.990 25.779 1.00 91.31 200 LEU A C 1
ATOM 1603 O O . LEU A 1 200 ? -25.339 -4.506 24.678 1.00 91.31 200 LEU A O 1
ATOM 1607 N N . PRO A 1 201 ? -25.515 -6.319 25.974 1.00 82.94 201 PRO A N 1
ATOM 1608 C CA . PRO A 1 201 ? -25.104 -7.245 24.923 1.00 82.94 201 PRO A CA 1
ATOM 1609 C C . PRO A 1 201 ? -26.229 -7.407 23.893 1.00 82.94 201 PRO A C 1
ATOM 1611 O O . PRO A 1 201 ? -27.132 -8.221 24.048 1.00 82.94 201 PRO A O 1
ATOM 1614 N N . GLY A 1 202 ? -26.168 -6.609 22.830 1.00 76.38 202 GLY A N 1
ATOM 1615 C CA . GLY A 1 202 ? -27.104 -6.641 21.712 1.00 76.38 202 GLY A CA 1
ATOM 1616 C C . GLY A 1 202 ? -26.383 -6.451 20.375 1.00 76.38 202 GLY A C 1
ATOM 1617 O O . GLY A 1 202 ? -25.246 -5.976 20.343 1.00 76.38 202 GLY A O 1
ATOM 1618 N N . PRO A 1 203 ? -27.023 -6.786 19.242 1.00 65.25 203 PRO A N 1
ATOM 1619 C CA . PRO A 1 203 ? -26.371 -6.820 17.931 1.00 65.25 203 PRO A CA 1
ATOM 1620 C C . PRO A 1 203 ? -25.943 -5.443 17.397 1.00 65.25 203 PRO A C 1
ATOM 1622 O O . PRO A 1 203 ? -25.298 -5.371 16.350 1.00 65.25 203 PRO A O 1
ATOM 1625 N N . ARG A 1 204 ? -26.318 -4.334 18.053 1.00 70.19 204 ARG A N 1
ATOM 1626 C CA . ARG A 1 204 ? -26.010 -2.974 17.590 1.00 70.19 204 ARG A CA 1
ATOM 1627 C C . ARG A 1 204 ? -25.533 -2.089 18.737 1.00 70.19 204 ARG A C 1
ATOM 1629 O O . ARG A 1 204 ? -26.278 -1.826 19.671 1.00 70.19 204 ARG A O 1
ATOM 1636 N N . SER A 1 205 ? -24.313 -1.559 18.617 1.00 82.31 205 SER A N 1
ATOM 1637 C CA . SER A 1 205 ? -23.701 -0.515 19.471 1.00 82.31 205 SER A CA 1
ATOM 1638 C C . SER A 1 205 ? -23.559 -0.795 20.972 1.00 82.31 205 SER A C 1
ATOM 1640 O O . SER A 1 205 ? -23.002 0.043 21.675 1.00 82.31 205 SER A O 1
ATOM 1642 N N . PHE A 1 206 ? -24.044 -1.939 21.455 1.00 90.81 206 PHE A N 1
ATOM 1643 C CA . PHE A 1 206 ? -24.115 -2.302 22.871 1.00 90.81 206 PHE A CA 1
ATOM 1644 C C . PHE A 1 206 ? -24.871 -1.298 23.758 1.00 90.81 206 PHE A C 1
ATOM 1646 O O . PHE A 1 206 ? -24.654 -1.233 24.964 1.00 90.81 206 PHE A O 1
ATOM 1653 N N . LYS A 1 207 ? -25.742 -0.478 23.171 1.00 89.56 207 LYS A N 1
ATOM 1654 C CA . LYS A 1 20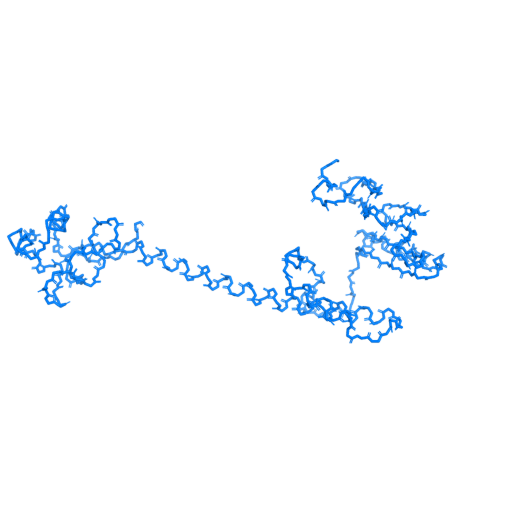7 ? -26.556 0.512 23.884 1.00 89.56 207 LYS A CA 1
ATOM 1655 C C . LYS A 1 207 ? -28.008 0.063 23.911 1.00 89.56 207 LYS A C 1
ATOM 1657 O O . LYS A 1 207 ? -28.416 -0.727 23.062 1.00 89.56 207 LYS A O 1
ATOM 1662 N N . ILE A 1 208 ? -28.762 0.608 24.861 1.00 89.38 208 ILE A N 1
ATOM 1663 C CA . ILE A 1 208 ? -30.220 0.472 24.910 1.00 89.38 208 ILE A CA 1
ATOM 1664 C C . ILE A 1 208 ? -30.795 0.957 23.577 1.00 89.38 208 ILE A C 1
ATOM 1666 O O . ILE A 1 208 ? -30.392 2.015 23.078 1.00 89.38 208 ILE A O 1
ATOM 1670 N N . TYR A 1 209 ? -31.682 0.159 22.989 1.00 84.88 209 TYR A N 1
ATOM 1671 C CA . TYR A 1 209 ? -32.235 0.429 21.671 1.00 84.88 209 TYR A CA 1
ATOM 1672 C C . TYR A 1 209 ? -33.211 1.608 21.694 1.00 84.88 209 TYR A C 1
ATOM 1674 O O . TYR A 1 209 ? -33.054 2.542 20.904 1.00 84.88 209 TYR A O 1
ATOM 1682 N N . ASP A 1 210 ? -34.173 1.587 22.619 1.00 85.31 210 ASP A N 1
ATOM 1683 C CA . ASP A 1 210 ? -35.125 2.682 22.819 1.00 85.31 210 ASP A CA 1
ATOM 1684 C C . ASP A 1 210 ? -34.747 3.465 24.072 1.00 85.31 210 ASP A C 1
ATOM 1686 O O . ASP A 1 210 ? -34.837 2.955 25.190 1.00 85.31 210 ASP A O 1
ATOM 1690 N N . LYS A 1 211 ? -34.235 4.686 23.888 1.00 82.94 211 LYS A N 1
ATOM 1691 C CA . LYS A 1 211 ? -33.680 5.463 24.999 1.00 82.94 211 LYS A CA 1
ATOM 1692 C C . LYS A 1 211 ? -34.791 5.803 25.999 1.00 82.94 211 LYS A C 1
ATOM 1694 O O . LYS A 1 211 ? -35.678 6.577 25.643 1.00 82.94 211 LYS A O 1
ATOM 1699 N N . PRO A 1 212 ? -34.717 5.308 27.244 1.00 84.88 212 PRO A N 1
ATOM 1700 C CA . PRO A 1 212 ? -35.743 5.575 28.236 1.00 84.88 212 PRO A CA 1
ATOM 1701 C C . PRO A 1 212 ? -35.641 7.029 28.715 1.00 84.88 212 PRO A C 1
ATOM 1703 O O . PRO A 1 212 ? -34.560 7.627 28.689 1.00 84.88 212 PRO A O 1
ATOM 1706 N N . GLU A 1 213 ? -36.745 7.592 29.207 1.00 88.12 213 GLU A N 1
ATOM 1707 C CA . GLU A 1 213 ? -36.792 8.938 29.802 1.00 88.12 213 GLU A CA 1
ATOM 1708 C C . GLU A 1 213 ? -36.206 8.951 31.227 1.00 88.12 213 GLU A C 1
ATOM 1710 O O . GLU A 1 213 ? -36.820 9.407 32.190 1.00 88.12 213 GLU A O 1
ATOM 1715 N N . LEU A 1 214 ? -34.995 8.416 31.372 1.00 88.75 214 LEU A N 1
ATOM 1716 C CA . LEU A 1 214 ? -34.278 8.349 32.637 1.00 88.75 214 LEU A CA 1
ATOM 1717 C C . LEU A 1 214 ? -33.258 9.492 32.756 1.00 88.75 214 LEU A C 1
ATOM 1719 O O . LEU A 1 214 ? -32.640 9.886 31.762 1.00 88.75 214 LEU A O 1
ATOM 1723 N N . PRO A 1 215 ? -33.020 10.013 33.973 1.00 90.62 215 PRO A N 1
ATOM 1724 C CA . PRO A 1 215 ? -31.972 10.997 34.204 1.00 90.62 215 PRO A CA 1
ATOM 1725 C C . PRO A 1 215 ? -30.581 10.480 33.796 1.00 90.62 215 PRO A C 1
ATOM 1727 O O . PRO A 1 215 ? -30.192 9.363 34.136 1.00 90.62 215 PRO A O 1
ATOM 1730 N N . ALA A 1 216 ? -29.794 11.317 33.110 1.00 87.00 216 ALA A N 1
ATOM 1731 C CA . ALA A 1 216 ? -28.493 10.937 32.542 1.00 87.00 216 ALA A CA 1
ATOM 1732 C C . ALA A 1 216 ? -27.425 10.547 33.586 1.00 87.00 216 ALA A C 1
ATOM 1734 O O . ALA A 1 216 ? -26.411 9.940 33.239 1.00 87.00 216 ALA A O 1
ATOM 1735 N N . GLN A 1 217 ? -27.633 10.914 34.853 1.00 89.50 217 GLN A N 1
ATOM 1736 C CA . GLN A 1 217 ? -26.749 10.573 35.965 1.00 89.50 217 GLN A CA 1
ATOM 1737 C C . GLN A 1 217 ? -26.954 9.158 36.513 1.00 89.50 217 GLN A C 1
ATOM 1739 O O . GLN A 1 217 ? -26.120 8.722 37.301 1.00 89.50 217 GLN A O 1
ATO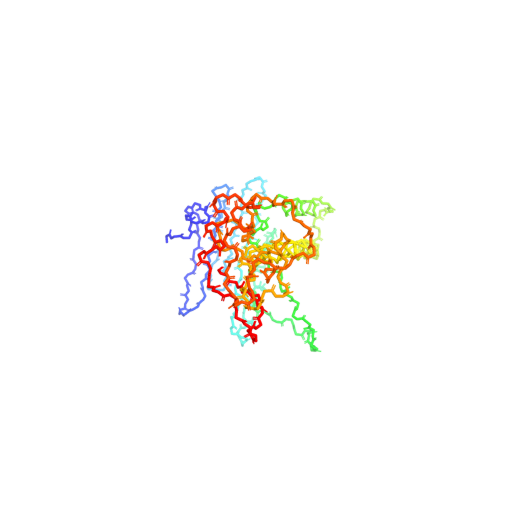M 1744 N N . LEU A 1 218 ? -28.042 8.472 36.143 1.00 94.19 218 LEU A N 1
ATOM 1745 C CA . LEU A 1 218 ? -28.301 7.132 36.655 1.00 94.19 218 LEU A CA 1
ATOM 1746 C C . LEU A 1 218 ? -27.306 6.122 36.079 1.00 94.19 218 LEU A C 1
ATOM 1748 O O . LEU A 1 218 ? -27.013 6.092 34.874 1.00 94.19 218 LEU A O 1
ATOM 1752 N N . CYS A 1 219 ? -26.813 5.275 36.969 1.00 94.75 219 CYS A N 1
ATOM 1753 C CA . CYS A 1 219 ? -25.872 4.209 36.692 1.00 94.75 219 CYS A CA 1
ATOM 1754 C C . CYS A 1 219 ? -26.568 2.845 36.761 1.00 94.75 219 CYS A C 1
ATOM 1756 O O . CYS A 1 219 ? -27.659 2.710 37.303 1.00 94.75 219 CYS A O 1
ATOM 1758 N N . VAL A 1 220 ? -25.944 1.804 36.211 1.00 94.00 220 VAL A N 1
ATOM 1759 C CA . VAL A 1 220 ? -26.537 0.455 36.159 1.00 94.00 220 VAL A CA 1
ATOM 1760 C C . VAL A 1 220 ? -26.890 -0.089 37.552 1.00 94.00 220 VAL A C 1
ATOM 1762 O O . VAL A 1 220 ? -27.865 -0.823 37.681 1.00 94.00 220 VAL A O 1
ATOM 1765 N N . VAL A 1 221 ? -26.161 0.307 38.601 1.00 94.31 221 VAL A N 1
ATOM 1766 C CA . VAL A 1 221 ? -26.488 -0.048 39.995 1.00 94.31 221 VAL A CA 1
ATOM 1767 C C . VAL A 1 221 ? -27.876 0.446 40.433 1.00 94.31 221 VAL A C 1
ATOM 1769 O O . VAL A 1 221 ? -28.536 -0.223 41.222 1.00 94.31 221 VAL A O 1
ATOM 1772 N N . ASP A 1 222 ? -28.369 1.552 39.869 1.00 94.62 222 ASP A N 1
ATOM 1773 C CA . ASP A 1 222 ? -29.691 2.113 40.187 1.00 94.62 222 ASP A CA 1
ATOM 1774 C C . ASP A 1 222 ? -30.844 1.273 39.602 1.00 94.62 222 ASP A C 1
ATOM 1776 O O . ASP A 1 222 ? -32.006 1.503 39.926 1.00 94.62 222 ASP A O 1
ATOM 1780 N N . LEU A 1 223 ? -30.534 0.286 38.750 1.00 93.94 223 LEU A N 1
ATOM 1781 C CA . LEU A 1 223 ? -31.484 -0.714 38.247 1.00 93.94 223 LEU A CA 1
ATOM 1782 C C . LEU A 1 223 ? -31.559 -1.963 39.138 1.00 93.94 223 LEU A C 1
ATOM 1784 O O . LEU A 1 223 ? -32.224 -2.935 38.772 1.00 93.94 223 LEU A O 1
ATOM 1788 N N . THR A 1 224 ? -30.845 -1.978 40.267 1.00 94.56 224 THR A N 1
ATOM 1789 C CA . THR A 1 224 ? -30.766 -3.136 41.161 1.00 94.56 224 THR A CA 1
ATOM 1790 C C . THR A 1 224 ? -31.361 -2.860 42.532 1.00 94.56 224 THR A C 1
ATOM 1792 O O . THR A 1 224 ? -31.319 -1.747 43.053 1.00 94.56 224 THR A O 1
ATOM 1795 N N . LEU A 1 225 ? -31.911 -3.910 43.129 1.00 93.31 225 LEU A N 1
ATOM 1796 C CA . LEU A 1 225 ? -32.315 -3.949 44.524 1.00 93.31 225 LEU A CA 1
ATOM 1797 C C . LEU A 1 225 ? -31.068 -4.018 45.433 1.00 93.31 225 LEU A C 1
ATOM 1799 O O . LEU A 1 225 ? -29.995 -4.428 44.984 1.00 93.31 225 LEU A O 1
ATOM 1803 N N . PRO A 1 226 ? -31.178 -3.706 46.742 1.00 88.94 226 PRO A N 1
ATOM 1804 C CA . PRO A 1 226 ? -30.033 -3.724 47.665 1.00 88.94 226 PRO A CA 1
ATOM 1805 C C . PRO A 1 226 ? -29.300 -5.071 47.790 1.00 88.94 226 PRO A C 1
ATOM 1807 O O . PRO A 1 226 ? -28.181 -5.117 48.293 1.00 88.94 226 PRO A O 1
ATOM 1810 N N . ASN A 1 227 ? -29.925 -6.173 47.366 1.00 88.38 227 ASN A N 1
ATOM 1811 C CA . ASN A 1 227 ? -29.325 -7.508 47.327 1.00 88.38 227 ASN A CA 1
ATOM 1812 C C . ASN A 1 227 ? -28.494 -7.775 46.048 1.00 88.38 227 ASN A C 1
ATOM 1814 O O . ASN A 1 227 ? -27.913 -8.852 45.931 1.00 88.38 227 ASN A O 1
ATOM 1818 N N . GLY A 1 228 ? -28.434 -6.823 45.107 1.00 87.94 228 GLY A N 1
ATOM 1819 C CA . GLY A 1 228 ? -27.739 -6.938 43.818 1.00 87.94 228 GLY A CA 1
ATOM 1820 C C . GLY A 1 228 ? -28.562 -7.593 42.702 1.00 87.94 228 GLY A C 1
ATOM 1821 O O . GLY A 1 228 ? -28.068 -7.742 41.580 1.00 87.94 228 GLY A O 1
ATOM 1822 N N . GLU A 1 229 ? -29.808 -7.987 42.979 1.00 92.44 229 GLU A N 1
ATOM 1823 C CA . GLU A 1 229 ? -30.733 -8.491 41.963 1.00 92.44 229 GLU A CA 1
ATOM 1824 C C . GLU A 1 229 ? -31.338 -7.341 41.156 1.00 92.44 229 GLU A C 1
ATOM 1826 O O . GLU A 1 229 ? -31.472 -6.220 41.641 1.00 92.44 229 GLU A O 1
ATOM 1831 N N . TRP A 1 230 ? -31.711 -7.614 39.908 1.00 95.31 230 TRP A N 1
ATOM 1832 C CA . TRP A 1 230 ? -32.359 -6.626 39.050 1.00 95.31 230 TRP A CA 1
ATOM 1833 C C . TRP A 1 230 ? -33.749 -6.269 39.590 1.00 95.31 230 TRP A C 1
ATOM 1835 O O . TRP A 1 230 ? -34.542 -7.161 39.890 1.00 95.31 230 TRP A O 1
ATOM 1845 N N . ASP A 1 231 ? -34.076 -4.977 39.662 1.00 95.94 231 ASP A N 1
ATOM 1846 C CA . ASP A 1 231 ? -35.444 -4.532 39.937 1.00 95.94 231 ASP A CA 1
ATOM 1847 C C . ASP A 1 231 ? -36.293 -4.720 38.671 1.00 95.94 231 ASP A C 1
ATOM 1849 O O . ASP A 1 231 ? -36.475 -3.811 37.857 1.00 95.94 231 ASP A O 1
ATOM 1853 N N . GLU A 1 232 ? -36.789 -5.945 38.471 1.00 95.31 232 GLU A N 1
ATOM 1854 C CA . GLU A 1 232 ? -37.586 -6.302 37.293 1.00 95.31 232 GLU A CA 1
ATOM 1855 C C . GLU A 1 232 ? -38.818 -5.410 37.116 1.00 95.31 232 GLU A C 1
ATOM 1857 O O . GLU A 1 232 ? -39.222 -5.145 35.983 1.00 95.31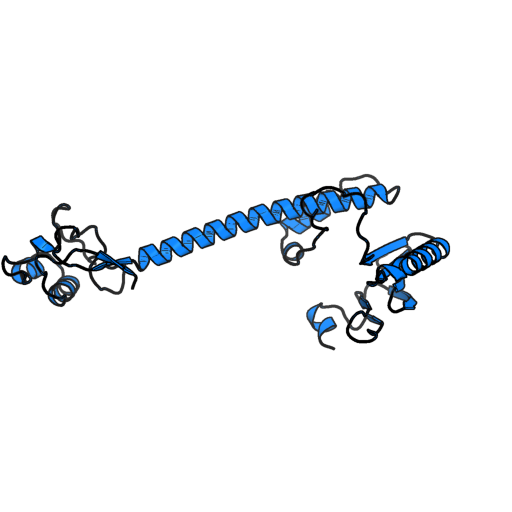 232 GLU A O 1
ATOM 1862 N N . SER A 1 233 ? -39.416 -4.948 38.217 1.00 95.12 233 SER A N 1
ATOM 1863 C CA . SER A 1 233 ? -40.613 -4.106 38.165 1.00 95.12 233 SER A CA 1
ATOM 1864 C C . SER A 1 233 ? -40.266 -2.731 37.608 1.00 95.12 233 SER A C 1
ATOM 1866 O O . SER A 1 233 ? -40.930 -2.254 36.686 1.00 95.12 233 SER A O 1
ATOM 1868 N N . PHE A 1 234 ? -39.189 -2.122 38.110 1.00 94.88 234 PHE A N 1
ATOM 1869 C CA . PHE A 1 234 ? -38.689 -0.851 37.598 1.00 94.88 234 PHE A CA 1
ATOM 1870 C C . PHE A 1 234 ? -38.220 -0.967 36.142 1.00 94.88 234 PHE A C 1
ATOM 1872 O O . PHE A 1 234 ? -38.567 -0.126 35.312 1.00 94.88 234 PHE A O 1
ATOM 1879 N N . ILE A 1 235 ? -37.476 -2.022 35.800 1.00 94.81 235 ILE A N 1
ATOM 1880 C CA . ILE A 1 235 ? -36.944 -2.222 34.446 1.00 94.81 235 ILE A CA 1
ATOM 1881 C C . ILE A 1 235 ? -38.082 -2.397 33.431 1.00 94.81 235 ILE A C 1
ATOM 1883 O O . ILE A 1 235 ? -38.101 -1.727 32.403 1.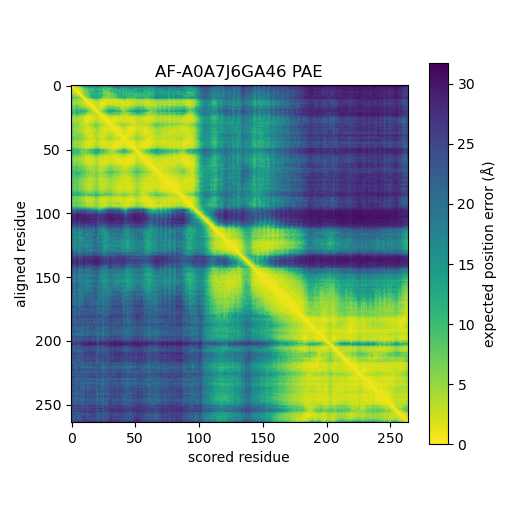00 94.81 235 ILE A O 1
ATOM 1887 N N . ARG A 1 236 ? -39.080 -3.240 33.712 1.00 95.00 236 ARG A N 1
ATOM 1888 C CA . ARG A 1 236 ? -40.211 -3.442 32.786 1.00 95.00 236 ARG A CA 1
ATOM 1889 C C . ARG A 1 236 ? -41.109 -2.213 32.650 1.00 95.00 236 ARG A C 1
ATOM 1891 O O . ARG A 1 236 ? -41.798 -2.084 31.647 1.00 95.00 236 ARG A O 1
ATOM 1898 N N . ALA A 1 237 ? -41.119 -1.326 33.645 1.00 94.06 237 ALA A N 1
ATOM 1899 C CA . ALA A 1 237 ? -41.888 -0.086 33.591 1.00 94.06 237 ALA A CA 1
ATOM 1900 C C . ALA A 1 237 ? -41.203 1.021 32.770 1.00 94.06 237 ALA A C 1
ATOM 1902 O O . ALA A 1 237 ? -41.896 1.880 32.230 1.00 94.06 237 ALA A O 1
ATOM 1903 N N . ASN A 1 238 ? -39.867 1.019 32.689 1.00 93.69 238 ASN A N 1
ATOM 1904 C CA . ASN A 1 238 ? -39.093 2.121 32.101 1.00 93.69 238 ASN A CA 1
ATOM 1905 C C . ASN A 1 238 ? -38.409 1.780 30.769 1.00 93.69 238 ASN A C 1
ATOM 1907 O O . ASN A 1 238 ? -37.960 2.691 30.081 1.00 93.69 238 ASN A O 1
ATOM 1911 N N . PHE A 1 239 ? -38.304 0.503 30.403 1.00 93.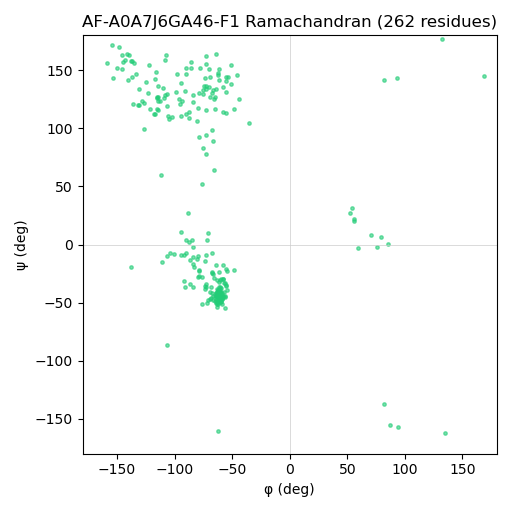31 239 PHE A N 1
ATOM 1912 C CA . PHE A 1 239 ? -37.622 0.044 29.191 1.00 93.31 239 PHE A CA 1
ATOM 1913 C C . PHE A 1 239 ? -38.584 -0.758 28.313 1.00 93.31 239 PHE A C 1
ATOM 1915 O O . PHE A 1 239 ? -39.533 -1.363 28.811 1.00 93.31 239 PHE A O 1
ATOM 1922 N N . ASN A 1 240 ? -38.327 -0.801 27.002 1.00 92.19 240 ASN A N 1
ATOM 1923 C CA . ASN A 1 240 ? -39.084 -1.676 26.107 1.00 92.19 240 ASN A CA 1
ATOM 1924 C C . ASN A 1 240 ? -38.850 -3.165 26.445 1.00 92.19 240 ASN A C 1
ATOM 1926 O O . ASN A 1 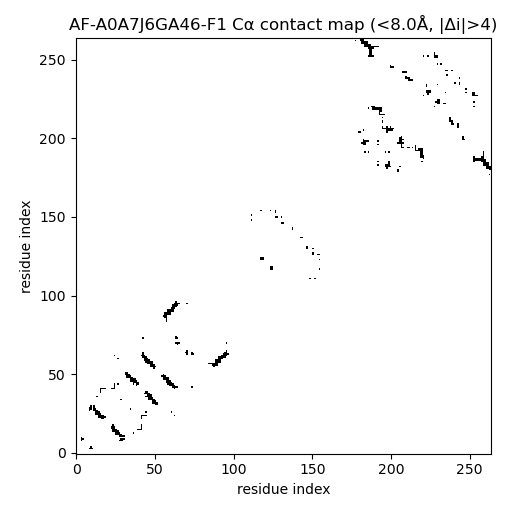240 ? -37.877 -3.534 27.108 1.00 92.19 240 ASN A O 1
ATOM 1930 N N . ASP A 1 241 ? -39.721 -4.037 25.937 1.00 92.12 241 ASP A N 1
ATOM 1931 C CA . ASP A 1 241 ? -39.670 -5.474 26.223 1.00 92.12 241 ASP A CA 1
ATOM 1932 C C . ASP A 1 241 ? -38.367 -6.165 25.788 1.00 92.12 241 ASP A C 1
ATOM 1934 O O . ASP A 1 241 ? -37.981 -7.166 26.396 1.00 92.12 241 ASP A O 1
ATOM 1938 N N . GLU A 1 242 ? -37.705 -5.699 24.726 1.00 90.81 242 GLU A N 1
ATOM 1939 C CA . GLU A 1 242 ? -36.470 -6.309 24.218 1.00 90.81 242 GLU A CA 1
ATOM 1940 C C . GLU A 1 242 ? -35.272 -5.952 25.104 1.00 90.81 242 GLU A C 1
ATOM 1942 O O . GLU A 1 242 ? -34.572 -6.845 25.588 1.00 90.81 242 GLU A O 1
ATOM 1947 N N . ASP A 1 243 ? -35.085 -4.662 25.380 1.00 91.75 243 ASP A N 1
ATOM 1948 C CA . ASP A 1 243 ? -34.035 -4.142 26.249 1.00 91.75 243 ASP A CA 1
ATOM 1949 C C . ASP A 1 243 ? -34.218 -4.659 27.683 1.00 91.75 243 ASP A C 1
ATOM 1951 O O . ASP A 1 243 ? -33.261 -5.144 28.283 1.00 91.75 243 ASP A O 1
ATOM 1955 N N . ALA A 1 244 ? -35.449 -4.666 28.213 1.00 93.44 244 ALA A N 1
ATOM 1956 C CA . ALA A 1 244 ? -35.747 -5.204 29.540 1.00 93.44 244 ALA A CA 1
ATOM 1957 C C . ALA A 1 244 ? -35.354 -6.685 29.667 1.00 93.44 244 ALA A C 1
ATOM 1959 O O . ALA A 1 244 ? -34.716 -7.078 30.646 1.00 93.44 244 ALA A O 1
ATOM 1960 N N . LYS A 1 245 ? -35.683 -7.518 28.666 1.00 92.50 245 LYS A N 1
ATOM 1961 C CA . LYS A 1 245 ? -35.284 -8.937 28.645 1.00 92.50 245 LYS A CA 1
ATOM 1962 C C . LYS A 1 245 ? -33.767 -9.096 28.629 1.00 92.50 245 LYS A C 1
ATOM 1964 O O . LYS A 1 245 ? -33.251 -9.954 29.342 1.00 92.50 245 LYS A O 1
ATOM 1969 N N . LEU A 1 246 ? -33.059 -8.281 27.845 1.00 92.00 246 LEU A N 1
ATOM 1970 C CA . LEU A 1 246 ? -31.599 -8.312 27.796 1.00 92.00 246 LEU A CA 1
ATOM 1971 C C . LEU A 1 246 ? -30.988 -7.918 29.142 1.00 92.00 246 LEU A C 1
ATOM 1973 O O . LEU A 1 246 ? -30.127 -8.647 29.630 1.00 92.00 246 LEU A O 1
ATOM 1977 N N . ILE A 1 247 ? -31.462 -6.835 29.765 1.00 93.38 247 ILE A N 1
ATOM 1978 C CA . ILE A 1 247 ? -30.972 -6.370 31.071 1.00 93.38 247 ILE A CA 1
ATOM 1979 C C . ILE A 1 247 ? -31.161 -7.466 32.122 1.00 93.38 247 ILE A C 1
ATOM 1981 O O . ILE A 1 247 ? -30.202 -7.857 32.775 1.00 93.38 247 ILE A O 1
ATOM 1985 N N . ILE A 1 248 ? -32.372 -8.018 32.236 1.00 92.81 248 ILE A N 1
ATOM 1986 C CA . ILE A 1 248 ? -32.702 -9.032 33.250 1.00 92.81 248 ILE A CA 1
ATOM 1987 C C . ILE A 1 248 ? -31.923 -10.340 33.017 1.00 92.81 248 ILE A C 1
ATOM 1989 O O . ILE A 1 248 ? -31.607 -11.051 33.967 1.00 92.81 248 ILE A O 1
ATOM 1993 N N . SER A 1 249 ? -31.565 -10.653 31.765 1.00 91.56 249 SER A N 1
ATOM 1994 C CA . SER A 1 249 ? -30.747 -11.829 31.433 1.00 91.56 249 SER A CA 1
ATOM 1995 C C . SER A 1 249 ? -29.265 -11.698 31.811 1.00 91.56 249 SER A C 1
ATOM 1997 O O . SER A 1 249 ? -28.539 -12.697 31.801 1.00 91.56 249 SER A O 1
ATOM 1999 N N . LEU A 1 250 ? -28.792 -10.486 32.126 1.00 90.75 250 LEU A N 1
ATOM 2000 C CA . LEU A 1 250 ? -27.410 -10.262 32.537 1.00 90.75 250 LEU A CA 1
ATOM 2001 C C . LEU A 1 250 ? -27.139 -10.838 33.934 1.00 90.75 250 LEU A C 1
ATOM 2003 O O . LEU A 1 250 ? -28.030 -10.848 34.786 1.00 90.75 250 LEU A O 1
ATOM 2007 N N . PRO A 1 251 ? -25.890 -11.256 34.218 1.00 89.25 251 PRO A N 1
ATOM 2008 C CA . PRO A 1 251 ? -25.493 -11.650 35.564 1.00 89.25 251 PRO A CA 1
ATOM 2009 C C . PRO A 1 251 ? -25.801 -10.556 36.589 1.00 89.25 251 PRO A C 1
ATOM 2011 O O . PRO A 1 251 ? -25.626 -9.373 36.299 1.00 89.25 251 PRO A O 1
ATOM 2014 N N . HIS A 1 252 ? -26.194 -10.963 37.797 1.00 87.69 252 HIS A N 1
ATOM 2015 C CA . HIS A 1 252 ? -26.431 -10.039 38.905 1.00 87.69 252 HIS A CA 1
ATOM 2016 C C . HIS A 1 252 ? -25.206 -9.172 39.193 1.00 87.69 252 HIS A C 1
ATOM 2018 O O . HIS A 1 252 ? -24.059 -9.636 39.111 1.00 87.69 252 HIS A O 1
ATOM 2024 N N . VAL A 1 253 ? -25.476 -7.924 39.564 1.00 88.31 253 VAL A N 1
ATOM 2025 C CA . VAL A 1 253 ? -24.458 -6.957 39.962 1.00 88.31 253 VAL A CA 1
ATOM 2026 C C . VAL A 1 253 ? -23.840 -7.429 41.273 1.00 88.31 253 VAL A C 1
ATOM 2028 O O . VAL A 1 253 ? -24.539 -7.806 42.213 1.00 88.31 253 VAL A O 1
ATOM 2031 N N . LYS A 1 254 ? -22.507 -7.456 41.328 1.00 85.88 254 LYS A N 1
ATOM 2032 C CA . LYS A 1 254 ? -21.771 -7.953 42.495 1.00 85.88 254 LYS A CA 1
ATOM 2033 C C . LYS A 1 254 ? -21.035 -6.814 43.160 1.00 85.88 254 LYS A C 1
ATOM 2035 O O . LYS A 1 254 ? -20.181 -6.177 42.539 1.00 85.88 254 LYS A O 1
ATOM 2040 N N . ASP A 1 255 ? -21.318 -6.618 44.440 1.00 79.12 255 ASP A N 1
ATOM 2041 C CA . ASP A 1 255 ? -20.560 -5.668 45.235 1.00 79.12 255 ASP A CA 1
ATOM 2042 C C . ASP A 1 255 ? -19.074 -6.077 45.299 1.00 79.12 25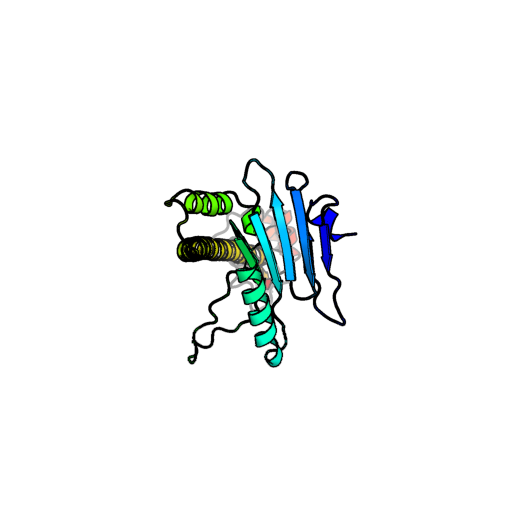5 ASP A C 1
ATOM 2044 O O . ASP A 1 255 ? -18.726 -7.262 45.307 1.00 79.12 255 ASP A O 1
ATOM 2048 N N . GLY A 1 256 ? -18.185 -5.086 45.253 1.00 83.06 256 GLY A N 1
ATOM 2049 C CA . GLY A 1 256 ? -16.731 -5.281 45.204 1.00 83.06 256 GLY A CA 1
ATOM 2050 C C . GLY A 1 256 ? -16.132 -5.732 43.858 1.00 83.06 256 GLY A C 1
ATOM 2051 O O . GLY A 1 256 ? -14.909 -5.845 43.761 1.00 83.06 256 GLY A O 1
ATOM 2052 N N . VAL A 1 257 ? -16.926 -5.966 42.802 1.00 89.69 257 VAL A N 1
ATOM 2053 C CA . VAL A 1 257 ? -16.403 -6.251 41.449 1.00 89.69 257 VAL A CA 1
ATOM 2054 C C . VAL A 1 257 ? -16.364 -4.970 40.621 1.00 89.69 257 VAL A C 1
ATOM 2056 O O . VAL A 1 257 ? -17.389 -4.353 40.381 1.00 89.69 257 VAL A O 1
ATOM 2059 N N . GLU A 1 258 ? -15.197 -4.564 40.125 1.00 92.00 258 GLU A N 1
ATOM 2060 C CA . GLU A 1 258 ? -15.100 -3.336 39.322 1.00 92.00 258 GLU A CA 1
ATOM 2061 C C . GLU A 1 258 ? -15.669 -3.475 37.901 1.00 92.00 258 GLU A C 1
ATOM 2063 O O . GLU A 1 258 ? -15.444 -4.480 37.213 1.00 92.00 258 GLU A O 1
ATOM 2068 N N . ASP A 1 259 ? -16.307 -2.398 37.434 1.00 93.00 259 ASP A N 1
ATOM 2069 C CA . ASP A 1 259 ? -16.697 -2.193 36.038 1.00 93.00 259 ASP A CA 1
ATOM 2070 C C . ASP A 1 259 ? -15.461 -2.097 35.126 1.00 93.00 259 ASP A C 1
ATOM 2072 O O . ASP A 1 259 ? -14.499 -1.383 35.430 1.00 93.00 259 ASP A O 1
ATOM 2076 N N . LYS A 1 260 ? -15.471 -2.797 33.981 1.00 92.75 260 LYS A N 1
ATOM 2077 C CA . LYS A 1 260 ? -14.326 -2.826 33.048 1.00 92.75 260 LYS A CA 1
ATOM 2078 C C . LYS A 1 260 ? -14.754 -2.711 31.594 1.00 92.75 260 LYS A C 1
ATOM 2080 O O . LYS A 1 260 ? -15.745 -3.306 31.192 1.00 92.75 260 LYS A O 1
ATOM 2085 N N . MET A 1 261 ? -13.949 -2.020 30.791 1.00 91.00 261 MET A N 1
ATOM 2086 C CA . MET A 1 261 ? -14.089 -2.026 29.333 1.00 91.00 261 MET A CA 1
ATOM 2087 C C . MET A 1 261 ? -13.586 -3.351 28.758 1.00 91.00 261 MET A C 1
ATOM 2089 O O . MET A 1 261 ? -12.531 -3.848 29.158 1.00 91.00 261 MET A O 1
ATOM 2093 N N . MET A 1 262 ? -14.335 -3.909 27.815 1.00 88.88 262 MET A N 1
ATOM 2094 C CA . MET A 1 262 ? -13.991 -5.114 27.071 1.00 88.88 262 MET A CA 1
ATOM 2095 C C . MET A 1 262 ? -14.272 -4.921 25.580 1.00 88.88 262 MET A C 1
ATOM 2097 O O . MET A 1 262 ? -15.086 -4.081 25.205 1.00 88.88 262 MET A O 1
ATOM 2101 N N . TRP A 1 263 ? -13.578 -5.692 24.748 1.00 85.25 263 TRP A N 1
ATOM 2102 C CA . TRP A 1 263 ? -13.775 -5.736 23.301 1.00 85.25 263 TRP A CA 1
ATOM 2103 C C . TRP A 1 263 ? -14.292 -7.131 22.934 1.00 85.25 263 TRP A C 1
ATOM 2105 O O . TRP A 1 263 ? -13.645 -8.110 23.316 1.00 85.25 263 TRP A O 1
ATOM 2115 N N . ASP A 1 264 ? -15.453 -7.192 22.277 1.00 68.75 264 ASP A N 1
ATOM 2116 C CA . ASP A 1 264 ? -16.093 -8.423 21.771 1.00 68.75 264 ASP A CA 1
ATOM 2117 C C . ASP A 1 264 ? -15.779 -8.661 20.283 1.00 68.75 264 ASP A C 1
ATOM 2119 O O . ASP A 1 264 ? -15.703 -7.668 19.516 1.00 68.75 264 ASP A O 1
#

Foldseek 3Di:
DPPCVVVVFPPAKDKDDDDPPDAIDIDTDHPQKDWAFPDDDSFWTWIWIDGPPDDIAIEIAGHADLDPVCNVVSVVVVVVVVVVGDDHYDYDYHSNDDPPPPPDPDDPPPPLDDDPVLVVDVVSVCLLVVLVPPDDDDDDPVVVVVSSVVSSVVVVVVVVVVVVVVVVVVVVVVVVLQQQQKFKDAAQFQPAFQAPGQHFPDPGSSHAPDRWPDDRNDTLNNQDDPVQQGPLVVLPVTGDPVSSVRSNPDDGHDPPTDMDMDGD

Secondary structure (DSSP, 8-state):
-HHHHHHT--S-EEEE--BTTB--EEEE--TTEEEEEEEEETTEEEEEEEETTEEEEEEEEEE--SSGGGHHHHHHHHHHHHHH--SSEEEEEE-----TT--S-----------THHHH-HHHHHHHHHHHHSS----SHHHHHHHHHHHHHHHHHHHHHHHHHHHHHHHHHHHHHHHHHEEEE-SSSSS-BTTTS--S-SSSTTS-SS--S--TT-BGGGGB-TTS-B-HHHHHHHS-HHHHHHHHHSPPP-TTPPPEEEE-

Mean predicted aligned error: 15.48 Å

Radius of gyration: 34.97 Å; Cα contacts (8 Å, |Δi|>4): 321; chains: 1; bounding box: 79×44×85 Å

Sequence (264 aa):
MRLCEVLQFGENLWAVDRIGLSGGLLLMWKDDVKVRVDSSSPGHIVAEVAGRGFLPWTLTCFYGNPDAAQRKFSWELLRKICRETHGSWLCVGDFNEIDGTQSGKAKRNTRFHFEEAWCEEDECKAIVEGHWKSGEPCAIAGSFHGKTHRVGKILHGWNKKRKKELNGRITKAKKDVVDKGTRWRVGNGQRVRIVEDPWLPGPRSFKIYDKPELPAQLCVVDLTLPNGEWDESFIRANFNDEDAKLIISLPHVKDGVEDKMMWD